Protein AF-A0A9P8AE16-F1 (afdb_monomer_lite)

Structure (mmCIF, N/CA/C/O backbone):
data_AF-A0A9P8AE16-F1
#
_entry.id   AF-A0A9P8AE16-F1
#
loop_
_atom_site.group_PDB
_atom_site.id
_atom_site.type_symbol
_atom_site.label_atom_id
_atom_site.label_alt_id
_atom_site.label_comp_id
_atom_site.label_asym_id
_atom_site.label_entity_id
_atom_site.label_seq_id
_atom_site.pdbx_PDB_ins_code
_atom_site.Cartn_x
_atom_site.Cartn_y
_atom_site.Cartn_z
_atom_site.occupancy
_atom_site.B_iso_or_equiv
_atom_site.auth_seq_id
_atom_site.auth_comp_id
_atom_site.auth_asym_id
_atom_site.auth_atom_id
_atom_site.pdbx_PDB_model_num
ATOM 1 N N . MET A 1 1 ? -38.171 25.515 45.662 1.00 42.09 1 MET A N 1
ATOM 2 C CA . MET A 1 1 ? -39.646 25.600 45.749 1.00 42.09 1 MET A CA 1
ATOM 3 C C . MET A 1 1 ? -40.195 24.418 46.548 1.00 42.09 1 MET A C 1
ATOM 5 O O . MET A 1 1 ? -40.749 23.492 45.979 1.00 42.09 1 MET A O 1
ATOM 9 N N . LYS A 1 2 ? -39.998 24.427 47.871 1.00 41.25 2 LYS A N 1
ATOM 10 C CA . LYS A 1 2 ? -40.777 23.629 48.828 1.00 41.25 2 LYS A CA 1
ATOM 11 C C . LYS A 1 2 ? -41.701 24.643 49.492 1.00 41.25 2 LYS A C 1
ATOM 13 O O . LYS A 1 2 ? -41.272 25.334 50.406 1.00 41.25 2 LYS A O 1
ATOM 18 N N . VAL A 1 3 ? -42.866 24.865 48.895 1.00 47.78 3 VAL A N 1
ATOM 19 C CA . VAL A 1 3 ? -43.839 25.861 49.353 1.00 47.78 3 VAL A CA 1
ATOM 20 C C . VAL A 1 3 ? -45.040 25.097 49.900 1.00 47.78 3 VAL A C 1
ATOM 22 O O . VAL A 1 3 ? -45.659 24.332 49.171 1.00 47.78 3 VAL A O 1
ATOM 25 N N . CYS A 1 4 ? -45.269 25.296 51.198 1.00 52.12 4 CYS A N 1
ATOM 26 C CA . CYS A 1 4 ? -46.551 25.323 51.903 1.00 52.12 4 CYS A CA 1
ATOM 27 C C . CYS A 1 4 ? -47.602 24.267 51.537 1.00 52.12 4 CYS A C 1
ATOM 29 O O . CYS A 1 4 ? -48.474 24.547 50.723 1.00 52.12 4 CYS A O 1
ATOM 31 N N . ILE A 1 5 ? -47.609 23.131 52.241 1.00 49.97 5 ILE A N 1
ATOM 32 C CA . ILE A 1 5 ? -48.848 22.410 52.580 1.00 49.97 5 ILE A CA 1
ATOM 33 C C . ILE A 1 5 ? -48.624 21.746 53.943 1.00 49.97 5 ILE A C 1
ATOM 35 O O . ILE A 1 5 ? -48.134 20.628 53.982 1.00 49.97 5 ILE A O 1
ATOM 39 N N . GLU A 1 6 ? -48.904 22.441 55.046 1.00 45.75 6 GLU A N 1
ATOM 40 C CA . GLU A 1 6 ? -49.153 21.817 56.359 1.00 45.75 6 GLU A CA 1
ATOM 41 C C . GLU A 1 6 ? -49.680 22.878 57.339 1.00 45.75 6 GLU A C 1
ATOM 43 O O . GLU A 1 6 ? -49.011 23.290 58.274 1.00 45.75 6 GLU A O 1
ATOM 48 N N . GLU A 1 7 ? -50.890 23.378 57.086 1.00 54.28 7 GLU A N 1
ATOM 49 C CA . GLU A 1 7 ? -51.663 24.107 58.096 1.00 54.28 7 GLU A CA 1
ATOM 50 C C . GLU A 1 7 ? -53.151 24.004 57.739 1.00 54.28 7 GLU A C 1
ATOM 52 O O . GLU A 1 7 ? -53.619 24.688 56.833 1.00 54.28 7 GLU A O 1
ATOM 57 N N . ALA A 1 8 ? -53.840 23.053 58.382 1.00 53.59 8 ALA A N 1
ATOM 58 C CA . ALA A 1 8 ? -55.287 22.992 58.651 1.00 53.59 8 ALA A CA 1
ATOM 59 C C . ALA A 1 8 ? -55.735 21.526 58.793 1.00 53.59 8 ALA A C 1
ATOM 61 O O . ALA A 1 8 ? -56.175 20.912 57.824 1.00 53.59 8 ALA A O 1
ATOM 62 N N . CYS A 1 9 ? -55.627 20.958 59.996 1.00 46.38 9 CYS A N 1
ATOM 63 C CA . CYS A 1 9 ? -56.422 19.798 60.424 1.00 46.38 9 CYS A CA 1
ATOM 64 C C . CYS A 1 9 ? -56.355 19.667 61.952 1.00 46.38 9 CYS A C 1
ATOM 66 O O . CYS A 1 9 ? -55.809 18.708 62.485 1.00 46.38 9 CYS A O 1
ATOM 68 N N . ASP A 1 10 ? -56.921 20.654 62.644 1.00 52.16 10 ASP A N 1
ATOM 69 C CA . ASP A 1 10 ? -57.353 20.508 64.031 1.00 52.16 10 ASP A CA 1
ATOM 70 C C . ASP A 1 10 ? -58.874 20.673 64.063 1.00 52.16 10 ASP A C 1
ATOM 72 O O . ASP A 1 10 ? -59.410 21.579 63.431 1.00 52.16 10 ASP A O 1
ATOM 76 N N . GLN A 1 11 ? -59.537 19.805 64.834 1.00 54.69 11 GLN A N 1
ATOM 77 C CA . GLN A 1 11 ? -60.983 19.745 65.112 1.00 54.69 11 GLN A CA 1
ATOM 78 C C . GLN A 1 11 ? -61.839 18.848 64.201 1.00 54.69 11 GLN A C 1
ATOM 80 O O . GLN A 1 11 ? -62.799 19.283 63.574 1.00 54.69 11 GLN A O 1
ATOM 85 N N . ALA A 1 12 ? -61.582 17.541 64.253 1.00 46.44 12 ALA A N 1
ATOM 86 C CA . ALA A 1 12 ? -62.653 16.545 64.204 1.00 46.44 12 ALA A CA 1
ATOM 87 C C . ALA A 1 12 ? -62.212 15.303 64.991 1.00 46.44 12 ALA A C 1
ATOM 89 O O . ALA A 1 12 ? -61.313 14.578 64.574 1.00 46.44 12 ALA A O 1
ATOM 90 N N . GLY A 1 13 ? -62.817 15.084 66.161 1.00 57.00 13 GLY A N 1
ATOM 91 C CA . GLY A 1 13 ? -62.635 13.876 66.964 1.00 57.00 13 GLY A CA 1
ATOM 92 C C . GLY A 1 13 ? -63.279 12.670 66.284 1.00 57.00 13 GLY A C 1
ATOM 93 O O . GLY A 1 13 ? -64.395 12.290 66.627 1.00 57.00 13 GLY A O 1
ATOM 94 N N . LEU A 1 14 ? -62.576 12.093 65.312 1.00 45.88 14 LEU A N 1
ATOM 95 C CA . LEU A 1 14 ? -62.891 10.808 64.695 1.00 45.88 14 LEU A CA 1
ATOM 96 C C . LEU A 1 14 ? -61.786 9.810 65.054 1.00 45.88 14 LEU A C 1
ATOM 98 O O . LEU A 1 14 ? -60.606 10.157 65.079 1.00 45.88 14 LEU A O 1
ATOM 102 N N . GLY A 1 15 ? -62.216 8.602 65.423 1.00 50.81 15 GLY A N 1
ATOM 103 C CA . GLY A 1 15 ? -61.422 7.574 66.090 1.00 50.81 15 GLY A CA 1
ATOM 104 C C . GLY A 1 15 ? -60.127 7.187 65.377 1.00 50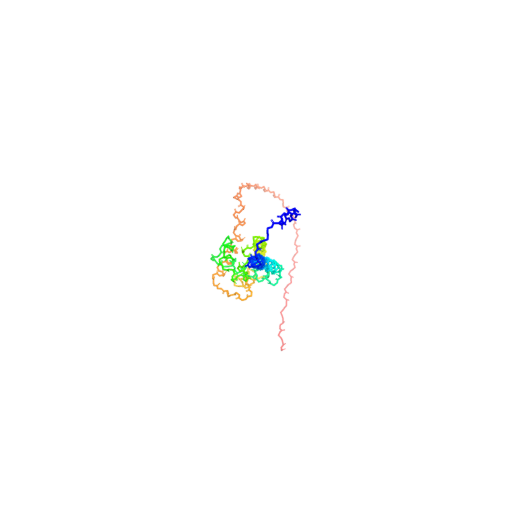.81 15 GLY A C 1
ATOM 105 O O . GLY A 1 15 ? -59.997 7.268 64.159 1.00 50.81 15 GLY A O 1
ATOM 106 N N . GLU A 1 16 ? -59.169 6.729 66.179 1.00 54.25 16 GLU A N 1
ATOM 107 C CA . GLU A 1 16 ? -57.781 6.420 65.816 1.00 54.25 16 GLU A CA 1
ATOM 108 C C . GLU A 1 16 ? -57.574 5.271 64.801 1.00 54.25 16 GLU A C 1
ATOM 110 O O . GLU A 1 16 ? -56.444 4.831 64.593 1.00 54.25 16 GLU A O 1
ATOM 115 N N . GLU A 1 17 ? -58.611 4.786 64.116 1.00 53.59 17 GLU A N 1
ATOM 116 C CA . GLU A 1 17 ? -58.529 3.568 63.295 1.00 53.59 17 GLU A CA 1
ATOM 117 C C . GLU A 1 17 ? -58.241 3.810 61.797 1.00 53.59 17 GLU A C 1
ATOM 119 O O . GLU A 1 17 ? -58.154 2.860 61.024 1.00 53.59 17 GLU A O 1
ATOM 124 N N . GLU A 1 18 ? -58.012 5.059 61.363 1.00 53.03 18 GLU A N 1
ATOM 125 C CA . GLU A 1 18 ? -57.865 5.386 59.928 1.00 53.03 18 GLU A CA 1
ATOM 126 C C . GLU A 1 18 ? -56.599 6.191 59.548 1.00 53.03 18 GLU A C 1
ATOM 128 O O . GLU A 1 18 ? -56.496 6.750 58.457 1.00 53.03 18 GLU A O 1
ATOM 133 N N . ARG A 1 19 ? -55.563 6.223 60.403 1.00 52.00 19 ARG A N 1
ATOM 134 C CA . ARG A 1 19 ? -54.283 6.935 60.131 1.00 52.00 19 ARG A CA 1
ATOM 135 C C . ARG A 1 19 ? -53.188 6.107 59.431 1.00 52.00 19 ARG A C 1
ATOM 137 O O . ARG A 1 19 ? -52.058 6.568 59.271 1.00 52.00 19 ARG A O 1
ATOM 144 N N . LEU A 1 20 ? -53.496 4.898 58.963 1.00 54.34 20 LEU A N 1
ATOM 145 C CA . LEU A 1 20 ? -52.513 3.949 58.410 1.00 54.34 20 LEU A CA 1
ATOM 146 C C . LEU A 1 20 ? -52.152 4.023 56.897 1.00 54.34 20 LEU A C 1
ATOM 148 O O . LEU A 1 20 ? -51.208 3.315 56.519 1.00 54.34 20 LEU A O 1
ATOM 152 N N . PRO A 1 21 ? -52.768 4.833 56.000 1.00 57.28 21 PRO A N 1
ATOM 153 C CA . PRO A 1 21 ? -52.377 4.815 54.582 1.00 57.28 21 PRO A CA 1
ATOM 154 C C . PRO A 1 21 ? -51.180 5.725 54.237 1.00 57.28 21 PRO A C 1
ATOM 156 O O . PRO A 1 21 ? -50.340 5.336 53.422 1.00 57.28 21 PRO A O 1
ATOM 159 N N . ALA A 1 22 ? -51.024 6.893 54.871 1.00 56.03 22 ALA A N 1
ATOM 160 C CA . ALA A 1 22 ? -50.047 7.910 54.444 1.00 56.03 22 ALA A CA 1
ATOM 161 C C . ALA A 1 22 ? -48.577 7.438 54.518 1.00 56.03 22 ALA A C 1
ATOM 163 O O . ALA A 1 22 ? -47.770 7.717 53.628 1.00 56.03 22 ALA A O 1
ATOM 164 N N . GLN A 1 23 ? -48.231 6.640 55.533 1.00 59.56 23 GLN A N 1
ATOM 165 C CA . GLN A 1 23 ? -46.871 6.116 55.708 1.00 59.56 23 GLN A CA 1
ATOM 166 C C . GLN A 1 23 ? -46.504 5.011 54.702 1.00 59.56 23 GLN A C 1
ATOM 168 O O . GLN A 1 23 ? -45.323 4.782 54.428 1.00 59.56 23 GLN A O 1
ATOM 173 N N . LYS A 1 24 ? -47.498 4.304 54.146 1.00 62.91 24 LYS A N 1
ATOM 174 C CA . LYS A 1 24 ? -47.273 3.285 53.108 1.00 62.91 24 LYS A CA 1
ATOM 175 C C . LYS A 1 24 ? -47.060 3.930 51.738 1.00 62.91 24 LYS A C 1
ATOM 177 O O . LYS A 1 24 ? -46.190 3.475 50.995 1.00 62.91 24 LYS A O 1
ATOM 182 N N . PHE A 1 25 ? -47.775 5.017 51.438 1.00 63.44 25 PHE A N 1
ATOM 183 C CA . PHE A 1 25 ? -47.604 5.762 50.186 1.00 63.44 25 PHE A CA 1
ATOM 184 C C . PHE A 1 25 ? -46.226 6.429 50.078 1.00 63.44 25 PHE A C 1
ATOM 186 O O . PHE A 1 25 ? -45.601 6.341 49.021 1.00 63.44 25 PHE A O 1
ATOM 193 N N . SER A 1 26 ? -45.691 6.998 51.166 1.00 72.12 26 SER A N 1
ATOM 194 C CA . SER A 1 26 ? -44.349 7.605 51.140 1.00 72.12 26 SER A CA 1
ATOM 195 C C . SER A 1 26 ? -43.240 6.576 50.885 1.00 72.12 26 SER A C 1
ATOM 197 O O . SER A 1 26 ? -42.341 6.818 50.080 1.00 72.12 26 SER A O 1
ATOM 199 N N . LYS A 1 27 ? -43.335 5.383 51.489 1.00 74.94 27 LYS A N 1
ATOM 200 C CA . LYS A 1 27 ? -42.375 4.285 51.276 1.00 74.94 27 LYS A CA 1
ATOM 201 C C . LYS A 1 27 ? -42.427 3.723 49.855 1.00 74.94 27 LYS A C 1
ATOM 203 O O . LYS A 1 27 ? -41.384 3.373 49.305 1.00 74.94 27 LYS A O 1
ATOM 208 N N . LEU A 1 28 ? -43.617 3.625 49.258 1.00 76.75 28 LEU A N 1
ATOM 209 C CA . LEU A 1 28 ? -43.771 3.148 47.882 1.00 76.75 28 LEU A CA 1
ATOM 210 C C . LEU A 1 28 ? -43.207 4.159 46.877 1.00 76.75 28 LEU A C 1
ATOM 212 O O . LEU A 1 28 ? -42.440 3.776 45.994 1.00 76.75 28 LEU A O 1
ATOM 216 N N . HIS A 1 29 ? -43.523 5.442 47.057 1.00 74.56 29 HIS A N 1
ATOM 217 C CA . HIS A 1 29 ? -43.008 6.517 46.213 1.00 74.56 29 HIS A CA 1
ATOM 218 C C . HIS A 1 29 ? -41.477 6.635 46.317 1.00 74.56 29 HIS A C 1
ATOM 220 O O . HIS A 1 29 ? -40.796 6.751 45.301 1.00 74.56 29 HIS A O 1
ATOM 226 N N . GLN A 1 30 ? -40.911 6.501 47.524 1.00 81.25 30 GLN A N 1
ATOM 227 C CA . GLN A 1 30 ? -39.458 6.491 47.718 1.00 81.25 30 GLN A CA 1
ATOM 228 C C . GLN A 1 30 ? -38.785 5.333 46.962 1.00 81.25 30 GLN A C 1
ATOM 230 O O . GLN A 1 30 ? -37.834 5.558 46.219 1.00 81.25 30 GLN A O 1
ATOM 235 N N . ARG A 1 31 ? -39.324 4.107 47.060 1.00 82.69 31 ARG A N 1
ATOM 236 C CA . ARG A 1 31 ? -38.793 2.940 46.327 1.00 82.69 31 ARG A CA 1
ATOM 237 C C . ARG A 1 31 ? -38.852 3.118 44.808 1.00 82.69 31 ARG A C 1
ATOM 239 O O . ARG A 1 31 ? -37.944 2.673 44.104 1.00 82.69 31 ARG A O 1
ATOM 246 N N . GLN A 1 32 ? -39.903 3.756 44.293 1.00 84.00 32 GLN A N 1
ATOM 247 C CA . GLN A 1 32 ? -40.022 4.059 42.863 1.00 84.00 32 GLN A CA 1
ATOM 248 C C . GLN A 1 32 ? -38.970 5.082 42.414 1.00 84.00 32 GLN A C 1
ATOM 250 O O . GLN A 1 32 ? -38.316 4.866 41.392 1.00 84.00 32 GLN A O 1
ATOM 255 N N . CYS A 1 33 ? -38.742 6.137 43.202 1.00 85.12 33 CYS A N 1
ATOM 256 C CA . CYS A 1 33 ? -37.677 7.109 42.947 1.00 85.12 33 CYS A CA 1
ATOM 257 C C . CYS A 1 33 ? -36.286 6.457 42.949 1.00 85.12 33 CYS A C 1
ATOM 259 O O . CYS A 1 33 ? -35.505 6.692 42.026 1.00 85.12 33 CYS A O 1
ATOM 261 N N . ASP A 1 34 ? -35.998 5.597 43.929 1.00 87.94 34 ASP A N 1
ATOM 262 C CA . ASP A 1 34 ? -34.700 4.922 44.052 1.00 87.94 34 ASP A CA 1
ATOM 263 C C . ASP A 1 34 ? -34.441 3.974 42.866 1.00 87.94 34 ASP A C 1
ATOM 265 O O . ASP A 1 34 ? -33.343 3.945 42.303 1.00 87.94 34 ASP A O 1
ATOM 269 N N . THR A 1 35 ? -35.474 3.249 42.420 1.00 90.50 35 THR A N 1
ATOM 270 C CA . THR A 1 35 ? -35.386 2.352 41.254 1.00 90.50 35 THR A CA 1
ATOM 271 C C . THR A 1 35 ? -35.118 3.136 39.968 1.00 90.50 35 THR A C 1
ATOM 273 O O . THR A 1 35 ? -34.256 2.759 39.170 1.00 90.50 35 THR A O 1
ATOM 276 N N . LEU A 1 36 ? -35.812 4.263 39.772 1.00 91.12 36 LEU A N 1
ATOM 277 C CA . LEU A 1 36 ? -35.609 5.130 38.611 1.00 91.12 36 LEU A CA 1
ATOM 278 C C . LEU A 1 36 ? -34.193 5.732 38.599 1.00 91.12 36 LEU A C 1
ATOM 280 O O . LEU A 1 36 ? -33.560 5.812 37.542 1.00 91.12 36 LEU A O 1
ATOM 284 N N . LEU A 1 37 ? -33.684 6.133 39.768 1.00 91.75 37 LEU A N 1
ATOM 285 C CA . LEU A 1 37 ? -32.329 6.660 39.918 1.00 91.75 37 LEU A CA 1
ATOM 286 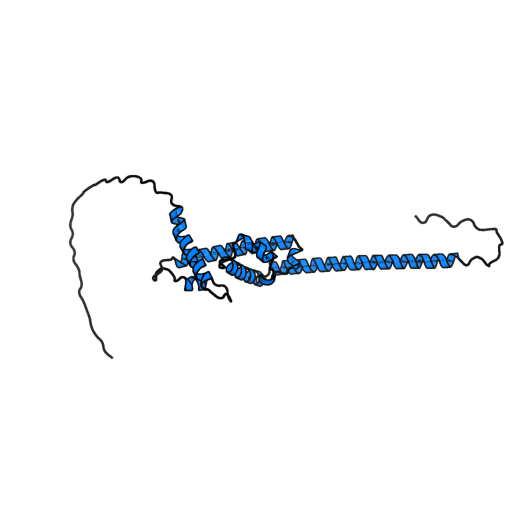C C . LEU A 1 37 ? -31.280 5.597 39.563 1.00 91.75 37 LEU A C 1
ATOM 288 O O . LEU A 1 37 ? -30.349 5.881 38.810 1.00 91.75 37 LEU A O 1
ATOM 292 N N . PHE A 1 38 ? -31.462 4.362 40.038 1.00 93.38 38 PHE A N 1
ATOM 293 C CA . PHE A 1 38 ? -30.567 3.246 39.733 1.00 93.38 38 PHE A CA 1
ATOM 294 C C . PHE A 1 38 ? -30.516 2.939 38.231 1.00 93.38 38 PHE A C 1
ATOM 296 O O . PHE A 1 38 ? -29.427 2.807 37.671 1.00 93.38 38 PHE A O 1
ATOM 303 N N . ILE A 1 39 ? -31.668 2.901 37.552 1.00 93.44 39 ILE A N 1
ATOM 304 C CA . ILE A 1 39 ? -31.730 2.685 36.096 1.00 93.44 39 ILE A CA 1
ATOM 305 C C . ILE A 1 39 ? -30.987 3.802 35.347 1.00 93.44 39 ILE A C 1
ATOM 307 O O . ILE A 1 39 ? -30.189 3.518 34.449 1.00 93.44 39 ILE A O 1
ATOM 311 N N . LYS A 1 40 ? -31.189 5.069 35.734 1.00 93.12 40 LYS A N 1
ATOM 312 C CA . LYS A 1 40 ? -30.473 6.204 35.126 1.00 93.12 40 LYS A CA 1
ATOM 313 C C . LYS A 1 40 ? -28.963 6.118 35.348 1.00 93.12 40 LYS A C 1
ATOM 315 O O . LYS A 1 40 ? -28.207 6.322 34.401 1.00 93.12 40 LYS A O 1
ATOM 320 N N . LEU A 1 41 ? -28.520 5.767 36.555 1.00 93.56 41 LEU A N 1
ATOM 321 C CA . LEU A 1 41 ? -27.097 5.602 36.866 1.00 93.56 41 LEU A CA 1
ATOM 322 C C . LEU A 1 41 ? -26.458 4.462 36.062 1.00 93.56 41 LEU A C 1
ATOM 324 O O . LEU A 1 41 ? -25.358 4.633 35.540 1.00 93.56 41 LEU A O 1
ATOM 328 N N . GLN A 1 42 ? -27.153 3.333 35.894 1.00 93.06 42 GLN A N 1
ATOM 329 C CA . GLN A 1 42 ? -26.683 2.235 35.038 1.00 93.06 42 GLN A CA 1
ATOM 330 C C . GLN A 1 42 ? -26.578 2.661 33.568 1.00 93.06 42 GLN A C 1
ATOM 332 O O . GLN A 1 42 ? -25.594 2.339 32.902 1.00 93.06 42 GLN A O 1
ATOM 337 N N . SER A 1 43 ? -27.547 3.436 33.069 1.00 90.81 43 SER A N 1
ATOM 338 C CA . SER A 1 43 ? -27.501 3.983 31.708 1.00 90.81 43 SER A CA 1
ATOM 339 C C . SER A 1 43 ? -26.308 4.921 31.507 1.00 90.81 43 SER A C 1
ATOM 341 O O . SER A 1 43 ? -25.592 4.788 30.516 1.00 90.81 43 SER A O 1
ATOM 343 N N . ILE A 1 44 ? -26.059 5.836 32.449 1.00 92.06 44 ILE A N 1
ATOM 344 C CA . ILE A 1 44 ? -24.922 6.770 32.394 1.00 92.06 44 ILE A CA 1
ATOM 345 C C . ILE A 1 44 ? -23.596 6.005 32.451 1.00 92.06 44 ILE A C 1
ATOM 347 O O . ILE A 1 44 ? -22.695 6.275 31.661 1.00 92.06 44 ILE A O 1
ATOM 351 N N . LYS A 1 45 ? -23.485 5.004 33.334 1.00 90.12 45 LYS A N 1
ATOM 352 C CA . LYS A 1 45 ? -22.290 4.156 33.429 1.00 90.12 45 LYS A CA 1
ATOM 353 C C . LYS A 1 45 ? -21.998 3.446 32.107 1.00 90.12 45 LYS A C 1
ATOM 355 O O . LYS A 1 45 ? -20.854 3.450 31.663 1.00 90.12 45 LYS A O 1
ATOM 360 N N . LYS A 1 46 ? -23.022 2.877 31.465 1.00 86.00 46 LYS A N 1
ATOM 361 C CA . LYS A 1 46 ? -22.877 2.207 30.166 1.00 86.00 46 LYS A CA 1
ATOM 362 C C . LYS A 1 46 ? -22.430 3.180 29.070 1.00 86.00 46 LYS A C 1
ATOM 364 O O . LYS A 1 46 ? -21.556 2.842 28.284 1.00 86.00 46 LYS A O 1
ATOM 369 N N . GLN A 1 47 ? -22.987 4.392 29.040 1.00 81.94 47 GLN A N 1
ATOM 370 C CA . GLN A 1 47 ? -22.584 5.425 28.078 1.00 81.94 47 GLN A CA 1
ATOM 371 C C . GLN A 1 47 ? -21.125 5.862 28.273 1.00 81.94 47 GLN A C 1
ATOM 373 O O . GLN A 1 47 ? -20.390 5.966 27.296 1.00 81.94 47 GLN A O 1
ATOM 378 N N . LEU A 1 48 ? -20.685 6.051 29.522 1.00 82.06 48 LEU A N 1
ATOM 379 C CA . LEU A 1 48 ? -19.295 6.402 29.832 1.00 82.06 48 LEU A CA 1
ATOM 380 C C . LEU A 1 48 ? -18.314 5.288 29.451 1.00 82.06 48 LEU A C 1
ATOM 382 O O . LEU A 1 48 ? -17.268 5.574 28.878 1.00 82.06 48 LEU A O 1
ATOM 386 N N . GLN A 1 49 ? -18.657 4.028 29.731 1.00 79.12 49 GLN A N 1
ATOM 387 C CA . GLN A 1 49 ? -17.818 2.885 29.358 1.00 79.12 49 GLN A CA 1
ATOM 388 C C . GLN A 1 49 ? -17.688 2.737 27.840 1.00 79.12 49 GLN A C 1
ATOM 390 O O . GLN A 1 49 ? -16.585 2.517 27.349 1.00 79.12 49 GLN A O 1
ATOM 395 N N . ASN A 1 50 ? -18.787 2.909 27.102 1.00 75.25 50 ASN A N 1
ATOM 396 C CA . ASN A 1 50 ? -18.757 2.866 25.642 1.00 75.25 50 ASN A CA 1
ATOM 397 C C . ASN A 1 50 ? -17.890 3.994 25.063 1.00 75.25 50 ASN A C 1
ATOM 399 O O . ASN A 1 50 ? -17.062 3.731 24.197 1.00 75.25 50 ASN A O 1
ATOM 403 N N . GLY A 1 51 ? -18.022 5.220 25.583 1.00 71.62 51 GLY A N 1
ATOM 404 C CA . GLY A 1 51 ? -17.208 6.353 25.133 1.00 71.62 51 GLY A CA 1
ATOM 405 C C . GLY A 1 51 ? -15.712 6.161 25.400 1.00 71.62 51 GLY A C 1
ATOM 406 O O . GLY A 1 51 ? -14.892 6.458 24.537 1.00 71.62 51 GLY A O 1
ATOM 407 N N . GLN A 1 52 ? -15.345 5.604 26.561 1.00 74.69 52 GLN A N 1
ATOM 408 C CA . GLN A 1 52 ? -13.946 5.271 26.865 1.00 74.69 52 GLN A CA 1
ATOM 409 C C . GLN A 1 52 ? -13.401 4.188 25.927 1.00 74.69 52 GLN A C 1
ATOM 411 O O . GLN A 1 52 ? -12.287 4.308 25.429 1.00 74.69 52 GLN A O 1
ATOM 416 N N . GLN A 1 53 ? -14.196 3.156 25.641 1.00 73.69 53 GLN A N 1
ATOM 417 C CA . GLN A 1 53 ? -13.780 2.061 24.769 1.00 73.69 53 GLN A CA 1
ATOM 418 C C . GLN A 1 53 ? -13.590 2.506 23.309 1.00 73.69 53 GLN A C 1
ATOM 420 O O . GLN A 1 53 ? -12.628 2.081 22.667 1.00 73.69 53 GLN A O 1
ATOM 425 N N . GLU A 1 54 ? -14.472 3.365 22.790 1.00 75.75 54 GLU A N 1
ATOM 426 C CA . GLU A 1 54 ? -14.334 3.945 21.447 1.00 75.75 54 GLU A CA 1
ATOM 427 C C . GLU A 1 54 ? -13.068 4.806 21.352 1.00 75.75 54 GLU A C 1
ATOM 429 O O . GLU A 1 54 ? -12.258 4.605 20.444 1.00 75.75 54 GLU A O 1
ATOM 434 N N . GLN A 1 55 ? -12.832 5.674 22.339 1.00 76.75 55 GLN A N 1
ATOM 435 C CA . GLN A 1 55 ? -11.659 6.548 22.373 1.00 76.75 55 GLN A CA 1
ATOM 436 C C . GLN A 1 55 ? -10.337 5.766 22.495 1.00 76.75 55 GLN A C 1
ATOM 438 O O . GLN A 1 55 ? -9.356 6.078 21.811 1.00 76.75 55 GLN A O 1
ATOM 443 N N . ASP A 1 56 ? -10.311 4.708 23.310 1.00 82.19 56 ASP A N 1
ATOM 444 C CA . ASP A 1 56 ? -9.148 3.823 23.440 1.00 82.19 56 ASP A CA 1
ATOM 445 C C . ASP A 1 56 ? -8.871 3.055 22.137 1.00 82.19 56 ASP A C 1
ATOM 447 O O . ASP A 1 56 ? -7.712 2.864 21.747 1.00 82.19 56 ASP A O 1
ATOM 451 N N . SER A 1 57 ? -9.926 2.630 21.433 1.00 82.00 57 SER A N 1
ATOM 452 C CA . SER A 1 57 ? -9.793 1.926 20.156 1.00 82.00 57 SER A CA 1
ATOM 453 C C . SER A 1 57 ? -9.254 2.834 19.047 1.00 82.00 57 SER A C 1
ATOM 455 O O . SER A 1 57 ? -8.312 2.451 18.349 1.00 82.00 57 SER A O 1
ATOM 457 N N . GLU A 1 58 ? -9.755 4.065 18.950 1.00 87.25 58 GLU A N 1
ATOM 458 C CA . GLU A 1 58 ? -9.294 5.058 17.983 1.00 87.25 58 GLU A CA 1
ATOM 459 C C . GLU A 1 58 ? -7.813 5.407 18.201 1.00 87.25 58 GLU A C 1
ATOM 461 O O . GLU A 1 58 ? -7.015 5.365 17.260 1.00 87.25 58 GLU A O 1
ATOM 466 N N . SER A 1 59 ? -7.413 5.642 19.456 1.00 89.25 59 SER A N 1
ATOM 467 C CA . SER A 1 59 ? -6.016 5.902 19.837 1.00 89.25 59 SER A CA 1
ATOM 468 C C . SER A 1 59 ? -5.079 4.745 19.465 1.00 89.25 59 SER A C 1
ATOM 470 O O . SER A 1 59 ? -3.978 4.943 18.927 1.00 89.25 59 SER A O 1
ATOM 472 N N . ARG A 1 60 ? -5.530 3.502 19.676 1.00 92.12 60 ARG A N 1
ATOM 473 C CA . ARG A 1 60 ? -4.774 2.304 19.296 1.00 92.12 60 ARG A CA 1
ATOM 474 C C . ARG A 1 60 ? -4.558 2.222 17.783 1.00 92.12 60 ARG A C 1
ATOM 476 O O . ARG A 1 60 ? -3.445 1.917 17.348 1.00 92.12 60 ARG A O 1
ATOM 483 N N . TYR A 1 61 ? -5.583 2.496 16.979 1.00 93.50 61 TYR A N 1
ATOM 484 C CA . TYR A 1 61 ? -5.463 2.464 15.518 1.00 93.50 61 TYR A CA 1
ATOM 485 C C . TYR A 1 61 ? -4.646 3.637 14.969 1.00 93.50 61 TYR A C 1
ATOM 487 O O . TYR A 1 61 ? -3.853 3.441 14.047 1.00 93.50 61 TYR A O 1
ATOM 495 N N . ALA A 1 62 ? -4.753 4.824 15.565 1.00 92.81 62 ALA A N 1
ATOM 496 C CA . ALA A 1 62 ? -3.881 5.949 15.236 1.00 92.81 62 ALA A CA 1
ATOM 497 C C . ALA A 1 62 ? -2.403 5.595 15.480 1.00 92.81 62 ALA A C 1
ATOM 499 O O . ALA A 1 62 ? -1.545 5.845 14.632 1.00 92.81 62 ALA A O 1
ATOM 500 N N . THR A 1 63 ? -2.110 4.921 16.596 1.00 94.00 63 THR A N 1
ATOM 501 C CA . THR A 1 63 ? -0.753 4.455 16.919 1.00 94.00 63 THR A CA 1
ATOM 502 C C . THR A 1 63 ? -0.257 3.416 15.906 1.00 94.00 63 THR A C 1
ATOM 504 O O . THR A 1 63 ? 0.884 3.500 15.451 1.00 94.00 63 THR A O 1
ATOM 507 N N . LEU A 1 64 ? -1.118 2.485 15.477 1.00 94.69 64 LEU A N 1
ATOM 508 C CA . LEU A 1 64 ? -0.801 1.512 14.424 1.00 94.69 64 LEU A CA 1
ATOM 509 C C . LEU A 1 64 ? -0.429 2.192 13.097 1.00 94.69 64 LEU A C 1
ATOM 511 O O . LEU A 1 64 ? 0.550 1.808 12.463 1.00 94.69 64 LEU A O 1
ATOM 515 N N . LEU A 1 65 ? -1.179 3.215 12.677 1.00 94.56 65 LEU A N 1
ATOM 516 C CA . LEU A 1 65 ? -0.891 3.943 11.436 1.00 94.56 65 LEU A CA 1
ATOM 517 C C . LEU A 1 65 ? 0.435 4.712 11.489 1.00 94.56 65 LEU A C 1
ATOM 519 O O . LEU A 1 65 ? 1.006 5.025 10.440 1.00 94.56 65 LEU A O 1
ATOM 523 N N . LEU A 1 66 ? 0.941 5.014 12.687 1.00 94.12 66 LEU A N 1
ATOM 524 C CA . LEU A 1 66 ? 2.237 5.654 12.888 1.00 94.12 66 LEU A CA 1
ATOM 525 C C . LEU A 1 66 ? 3.399 4.656 12.944 1.00 94.12 66 LEU A C 1
ATOM 527 O O . LEU A 1 66 ? 4.519 5.049 12.595 1.00 94.12 66 LEU A O 1
ATOM 531 N N . ASP A 1 67 ? 3.127 3.399 13.297 1.00 96.44 67 ASP A N 1
ATOM 532 C CA . ASP A 1 67 ? 4.121 2.340 13.453 1.00 96.44 67 ASP A CA 1
ATOM 533 C C . ASP A 1 67 ? 4.935 2.098 12.171 1.00 96.44 67 ASP A C 1
ATOM 535 O O . ASP A 1 67 ? 4.409 1.939 11.066 1.00 96.44 67 ASP A O 1
ATOM 539 N N . SER A 1 68 ? 6.259 2.066 12.312 1.00 94.94 68 SER A N 1
ATOM 540 C CA . SER A 1 68 ? 7.173 1.901 11.178 1.00 94.94 68 SER A CA 1
ATOM 541 C C . SER A 1 68 ? 7.139 0.481 10.611 1.00 94.94 68 SER A C 1
ATOM 543 O O . SER A 1 68 ? 7.282 0.306 9.395 1.00 94.94 68 SER A O 1
ATOM 545 N N . GLY A 1 69 ? 6.896 -0.521 11.460 1.00 95.19 69 GLY A N 1
ATOM 546 C CA . GLY A 1 69 ? 6.743 -1.915 11.056 1.00 95.19 69 GLY A CA 1
ATOM 547 C C . GLY A 1 69 ? 5.528 -2.098 10.154 1.00 95.19 69 GLY A C 1
ATOM 548 O O . GLY A 1 69 ? 5.652 -2.634 9.049 1.00 95.19 69 GLY A O 1
ATOM 549 N N . PHE A 1 70 ? 4.381 -1.570 10.578 1.00 95.44 70 PHE A N 1
ATOM 550 C CA . PHE A 1 70 ? 3.149 -1.547 9.799 1.00 95.44 70 PHE A CA 1
ATOM 551 C C . PHE A 1 70 ? 3.346 -0.845 8.451 1.00 95.44 70 PHE A C 1
ATOM 553 O O . PHE A 1 70 ? 3.035 -1.422 7.407 1.00 95.44 70 PHE A O 1
ATOM 560 N N . LYS A 1 71 ? 3.936 0.358 8.440 1.00 95.06 71 LYS A N 1
ATOM 561 C CA . LYS A 1 71 ? 4.204 1.107 7.198 1.00 95.06 71 LYS A CA 1
ATOM 562 C C . LYS A 1 71 ? 5.071 0.322 6.216 1.00 95.06 71 LYS A C 1
ATOM 564 O O . LYS A 1 71 ? 4.764 0.290 5.025 1.00 95.06 71 LYS A O 1
ATOM 569 N N . SER A 1 72 ? 6.125 -0.326 6.710 1.00 92.69 72 SER A N 1
ATOM 570 C CA . SER A 1 72 ? 7.029 -1.146 5.896 1.00 92.69 72 SER A CA 1
ATOM 571 C C . SER A 1 72 ? 6.313 -2.363 5.300 1.00 92.69 72 SER A C 1
ATOM 573 O O . SER A 1 72 ? 6.405 -2.620 4.096 1.00 92.69 72 SER A O 1
ATOM 575 N N . GLN A 1 73 ? 5.520 -3.073 6.109 1.00 93.69 73 GLN A N 1
ATOM 576 C CA . GLN A 1 73 ? 4.721 -4.210 5.640 1.00 93.69 73 GLN A CA 1
ATOM 577 C C . GLN A 1 73 ? 3.675 -3.785 4.608 1.00 93.69 73 GLN A C 1
ATOM 579 O O . GLN A 1 73 ? 3.528 -4.433 3.569 1.00 93.69 73 GLN A O 1
ATOM 584 N N . LEU A 1 74 ? 2.973 -2.677 4.861 1.00 94.88 74 LEU A N 1
ATOM 585 C CA . LEU A 1 74 ? 2.013 -2.121 3.916 1.00 94.88 74 LEU A CA 1
ATOM 586 C C . LEU A 1 74 ? 2.708 -1.761 2.600 1.00 94.88 74 LEU A C 1
ATOM 588 O O . LEU A 1 74 ? 2.233 -2.140 1.533 1.00 94.88 74 LEU A O 1
ATOM 592 N N . GLN A 1 75 ? 3.864 -1.098 2.659 1.00 93.44 75 GLN A N 1
ATOM 593 C CA . GLN A 1 75 ? 4.640 -0.749 1.473 1.00 93.44 75 GLN A CA 1
ATOM 594 C C . GLN A 1 75 ? 5.046 -1.985 0.663 1.00 93.44 75 GLN A C 1
ATOM 596 O O . GLN A 1 75 ? 4.921 -1.968 -0.563 1.00 93.44 75 GLN A O 1
ATOM 601 N N . ALA A 1 76 ? 5.480 -3.065 1.318 1.00 92.19 76 ALA A N 1
ATOM 602 C CA . ALA A 1 76 ? 5.820 -4.309 0.634 1.00 92.19 76 ALA A CA 1
ATOM 603 C C . ALA A 1 76 ? 4.614 -4.885 -0.132 1.00 92.19 76 ALA A C 1
ATOM 605 O O . ALA A 1 76 ? 4.719 -5.239 -1.309 1.00 92.19 76 ALA A O 1
ATOM 606 N N . LYS A 1 77 ? 3.436 -4.893 0.496 1.00 92.81 77 LYS A N 1
ATOM 607 C CA . LYS A 1 77 ? 2.191 -5.353 -0.135 1.00 92.81 77 LYS A CA 1
ATOM 608 C C . LYS A 1 77 ? 1.781 -4.462 -1.310 1.00 92.81 77 LYS A C 1
ATOM 610 O O . LYS A 1 77 ? 1.418 -4.971 -2.366 1.00 92.81 77 LYS A O 1
ATOM 615 N N . LEU A 1 78 ? 1.930 -3.141 -1.178 1.00 93.62 78 LEU A N 1
ATOM 616 C CA . LEU A 1 78 ? 1.666 -2.186 -2.261 1.00 93.62 78 LEU A CA 1
ATOM 617 C C . LEU A 1 78 ? 2.600 -2.391 -3.466 1.00 93.62 78 LEU A C 1
ATOM 619 O O . LEU A 1 78 ? 2.149 -2.279 -4.607 1.00 93.62 78 LEU A O 1
ATOM 623 N N . VAL A 1 79 ? 3.878 -2.719 -3.241 1.00 91.38 79 VAL A N 1
ATOM 624 C CA . VAL A 1 79 ? 4.807 -3.098 -4.323 1.00 91.38 79 VAL A CA 1
ATOM 625 C C . VAL A 1 79 ? 4.325 -4.372 -5.015 1.00 91.38 79 VAL A C 1
ATOM 627 O O . VAL A 1 79 ? 4.248 -4.391 -6.244 1.00 91.38 79 VAL A O 1
ATOM 630 N N . GLY A 1 80 ? 3.926 -5.392 -4.249 1.00 89.69 80 GLY A N 1
ATOM 631 C CA . GLY A 1 80 ? 3.330 -6.616 -4.794 1.00 89.69 80 GLY A CA 1
ATOM 632 C C . GLY A 1 80 ? 2.113 -6.327 -5.679 1.00 89.69 80 GLY A C 1
ATOM 633 O O . GLY A 1 80 ? 2.042 -6.809 -6.808 1.00 89.69 80 GLY A O 1
ATOM 634 N N . CYS A 1 81 ? 1.206 -5.451 -5.233 1.00 90.94 81 CYS A N 1
ATOM 635 C CA . CYS A 1 81 ? 0.057 -5.024 -6.036 1.00 90.94 81 CYS A CA 1
ATOM 636 C C . CYS A 1 81 ? 0.466 -4.327 -7.344 1.00 90.94 81 CYS A C 1
ATOM 638 O O . CYS A 1 81 ? -0.162 -4.559 -8.369 1.00 90.94 81 CYS A O 1
ATOM 640 N N . LEU A 1 82 ? 1.506 -3.485 -7.336 1.00 89.94 82 LEU A N 1
ATOM 641 C CA . LEU A 1 82 ? 1.970 -2.781 -8.543 1.00 89.94 82 LEU A CA 1
ATOM 642 C C . LEU A 1 82 ? 2.653 -3.705 -9.562 1.00 89.94 82 LEU A C 1
ATOM 644 O O . LEU A 1 82 ? 2.637 -3.413 -10.763 1.00 89.94 82 LEU A O 1
ATOM 648 N N . LEU A 1 83 ? 3.273 -4.786 -9.086 1.00 87.94 83 LEU A N 1
ATOM 649 C CA . LEU A 1 83 ? 3.909 -5.801 -9.927 1.00 87.94 83 LEU A CA 1
ATOM 650 C C . LEU A 1 83 ? 2.927 -6.883 -10.391 1.00 87.94 83 LEU A C 1
ATOM 652 O O . LEU A 1 83 ? 3.210 -7.566 -11.377 1.00 87.94 83 LEU A O 1
ATOM 656 N N . SER A 1 84 ? 1.776 -7.010 -9.728 1.00 85.31 84 SER A N 1
ATOM 657 C CA . SER A 1 84 ? 0.696 -7.888 -10.164 1.00 85.31 84 SER A CA 1
ATOM 658 C C . SER A 1 84 ? 0.109 -7.406 -11.501 1.00 85.31 84 SER A C 1
ATOM 660 O O . SER A 1 84 ? -0.140 -6.208 -11.674 1.00 85.31 84 SER A O 1
ATOM 662 N N . PRO A 1 85 ? -0.117 -8.307 -12.474 1.00 73.50 85 PRO A N 1
ATOM 663 C CA . PRO A 1 85 ? -0.734 -7.949 -13.750 1.00 73.50 85 PRO A CA 1
ATOM 664 C C . PRO A 1 85 ? -2.205 -7.525 -13.604 1.00 73.50 85 PRO A C 1
ATOM 666 O O . PRO A 1 85 ? -2.676 -6.713 -14.400 1.00 73.50 85 PRO A O 1
ATOM 669 N N . ASP A 1 86 ? -2.901 -8.024 -12.579 1.00 76.75 86 ASP A N 1
ATOM 670 C CA . ASP A 1 86 ? -4.367 -7.947 -12.474 1.00 76.75 86 ASP A CA 1
ATOM 671 C C . ASP A 1 86 ? -4.861 -6.743 -11.661 1.00 76.75 86 ASP A C 1
ATOM 673 O O . ASP A 1 86 ? -6.037 -6.362 -11.719 1.00 76.75 86 ASP A O 1
ATOM 677 N N . ILE A 1 87 ? -3.963 -6.114 -10.899 1.00 73.75 87 ILE A N 1
ATOM 678 C CA . ILE A 1 87 ? -4.305 -5.011 -10.004 1.00 73.75 87 ILE A CA 1
ATOM 679 C C . ILE A 1 87 ? -3.835 -3.700 -10.626 1.00 73.75 87 ILE A C 1
ATOM 681 O O . ILE A 1 87 ? -2.668 -3.311 -10.588 1.00 73.75 87 ILE A O 1
ATOM 685 N N . THR A 1 88 ? -4.785 -2.966 -11.192 1.00 73.62 88 THR A N 1
ATOM 686 C CA . THR A 1 88 ? -4.557 -1.584 -11.599 1.00 73.62 88 THR A CA 1
ATOM 687 C C . THR A 1 88 ? -4.467 -0.679 -10.373 1.00 73.62 88 THR A C 1
ATOM 689 O O . THR A 1 88 ? -5.188 -0.848 -9.392 1.00 73.62 88 THR A O 1
ATOM 692 N N . HIS A 1 89 ? -3.595 0.333 -10.442 1.00 69.12 89 HIS A N 1
ATOM 693 C CA . HIS A 1 89 ? -3.386 1.338 -9.391 1.00 69.12 89 HIS A CA 1
ATOM 694 C C . HIS A 1 89 ? -4.692 1.806 -8.737 1.00 69.12 89 HIS A C 1
ATOM 696 O O . HIS A 1 89 ? -4.752 1.932 -7.513 1.00 69.12 89 HIS A O 1
ATOM 702 N N . TYR A 1 90 ? -5.701 2.153 -9.537 1.00 71.00 90 TYR A N 1
ATOM 703 C CA . TYR A 1 90 ? -6.930 2.776 -9.042 1.00 71.00 90 TYR A CA 1
ATOM 704 C C . TYR A 1 90 ? -7.803 1.803 -8.239 1.00 71.00 90 TYR A C 1
ATOM 706 O O . TYR A 1 90 ? -8.657 2.241 -7.479 1.00 71.00 90 TYR A O 1
ATOM 714 N N . ARG A 1 91 ? -7.552 0.492 -8.342 1.00 86.19 91 ARG A N 1
ATOM 715 C CA . ARG A 1 91 ? -8.271 -0.539 -7.587 1.00 86.19 91 ARG A CA 1
ATOM 716 C C . ARG A 1 91 ? -7.660 -0.827 -6.222 1.00 86.19 91 ARG A C 1
ATOM 718 O O . ARG A 1 91 ? -8.318 -1.467 -5.417 1.00 86.19 91 ARG A O 1
ATOM 725 N N . ILE A 1 92 ? -6.445 -0.354 -5.932 1.00 90.62 92 ILE A N 1
ATOM 726 C CA . ILE A 1 92 ? -5.735 -0.708 -4.692 1.00 90.62 92 ILE A CA 1
ATOM 727 C C . ILE A 1 92 ? -6.473 -0.190 -3.452 1.00 90.62 92 ILE A C 1
ATOM 729 O O . ILE A 1 92 ? -6.615 -0.924 -2.483 1.00 90.62 92 ILE A O 1
ATOM 733 N N . GLN A 1 93 ? -7.005 1.036 -3.482 1.00 89.62 93 GLN A N 1
ATOM 734 C CA . GLN A 1 93 ? -7.787 1.558 -2.352 1.00 89.62 93 GLN A CA 1
ATOM 735 C C . GLN A 1 93 ? -9.076 0.755 -2.125 1.00 89.62 93 GLN A C 1
ATOM 737 O O . GLN A 1 93 ? -9.422 0.452 -0.985 1.00 89.62 93 GLN A O 1
ATOM 742 N N . SER A 1 94 ? -9.768 0.374 -3.204 1.00 91.38 94 SER A N 1
ATOM 743 C CA . SER A 1 94 ? -10.949 -0.491 -3.125 1.00 91.38 94 SER A CA 1
ATOM 744 C C . SER A 1 94 ? -10.594 -1.880 -2.604 1.00 91.38 94 SER A C 1
ATOM 746 O O . SER A 1 94 ? -11.310 -2.405 -1.761 1.00 91.38 94 SER A O 1
ATOM 748 N N . LEU A 1 95 ? -9.469 -2.439 -3.052 1.00 92.62 95 LEU A N 1
ATOM 749 C CA . LEU A 1 95 ? -8.976 -3.745 -2.626 1.00 92.62 95 LEU A CA 1
ATOM 750 C C . LEU A 1 95 ? -8.644 -3.757 -1.132 1.00 92.62 95 LEU A C 1
ATOM 752 O O . LEU A 1 95 ? -9.044 -4.677 -0.438 1.00 92.62 95 LEU A O 1
ATOM 756 N N . ILE A 1 96 ? -8.002 -2.706 -0.612 1.00 94.69 96 ILE A N 1
ATOM 757 C CA . ILE A 1 96 ? -7.723 -2.573 0.827 1.00 94.69 96 ILE A CA 1
ATOM 758 C C . ILE A 1 96 ? -9.017 -2.569 1.646 1.00 94.69 96 ILE A C 1
ATOM 760 O O . ILE A 1 96 ? -9.057 -3.141 2.726 1.00 94.69 96 ILE A O 1
ATOM 764 N N . ARG A 1 97 ? -10.083 -1.936 1.144 1.00 93.25 97 ARG A N 1
ATOM 765 C CA . ARG A 1 97 ? -11.382 -1.924 1.829 1.00 93.25 97 ARG A CA 1
ATOM 766 C C . ARG A 1 97 ? -12.114 -3.268 1.725 1.00 93.25 97 ARG A C 1
ATOM 768 O O . ARG A 1 97 ? -12.835 -3.623 2.648 1.00 93.25 97 ARG A O 1
ATOM 775 N N . GLN A 1 98 ? -11.965 -3.981 0.610 1.00 94.00 98 GLN A N 1
ATOM 776 C CA . GLN A 1 98 ? -12.612 -5.278 0.371 1.00 94.00 98 GLN A CA 1
ATOM 777 C C . GLN A 1 98 ? -11.917 -6.419 1.119 1.00 94.00 98 GLN A C 1
ATOM 779 O O . GLN A 1 98 ? -12.586 -7.297 1.653 1.00 94.00 98 GLN A O 1
ATOM 784 N N . GLU A 1 99 ? -10.587 -6.388 1.176 1.00 94.19 99 GLU A N 1
ATOM 785 C CA . GLU A 1 99 ? -9.749 -7.451 1.733 1.00 94.19 99 GLU A CA 1
ATOM 786 C C .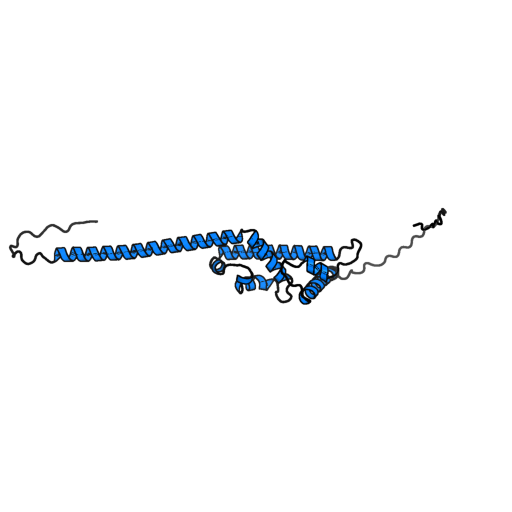 GLU A 1 99 ? -8.704 -6.870 2.711 1.00 94.19 99 GLU A C 1
ATOM 788 O O . GLU A 1 99 ? -7.495 -6.984 2.490 1.00 94.19 99 GLU A O 1
ATOM 793 N N . PRO A 1 100 ? -9.134 -6.217 3.807 1.00 94.88 100 PRO A N 1
ATOM 794 C CA . PRO A 1 100 ? -8.237 -5.478 4.700 1.00 94.88 100 PRO A CA 1
ATOM 795 C C . PRO A 1 100 ? -7.234 -6.369 5.446 1.00 94.88 100 PRO A C 1
ATOM 797 O O . PRO A 1 100 ? -6.101 -5.950 5.697 1.00 94.88 100 PRO A O 1
ATOM 800 N N . GLU A 1 101 ? -7.602 -7.627 5.695 1.00 94.50 101 GLU A N 1
ATOM 801 C CA . GLU A 1 101 ? -6.744 -8.678 6.258 1.00 94.50 101 GLU A CA 1
ATOM 802 C C . GLU A 1 101 ? -5.466 -8.873 5.431 1.00 94.50 101 GLU A C 1
ATOM 804 O O . GLU A 1 101 ? -4.363 -8.948 5.976 1.00 94.50 101 GLU A O 1
ATOM 809 N N . ILE A 1 102 ? -5.577 -8.839 4.095 1.00 92.56 102 ILE A N 1
ATOM 810 C CA . ILE A 1 102 ? -4.417 -8.967 3.200 1.00 92.56 102 ILE A CA 1
ATOM 811 C C . ILE A 1 102 ? -3.423 -7.849 3.463 1.00 92.56 102 ILE A C 1
ATOM 813 O O . ILE A 1 102 ? -2.226 -8.073 3.318 1.00 92.56 102 ILE A O 1
ATOM 817 N N . PHE A 1 103 ? -3.876 -6.678 3.911 1.00 94.50 103 PHE A N 1
ATOM 818 C CA . PHE A 1 103 ? -3.052 -5.508 4.209 1.00 94.50 103 PHE A CA 1
ATOM 819 C C . PHE A 1 103 ? -2.706 -5.352 5.693 1.00 94.50 103 PHE A C 1
ATOM 821 O O . PHE A 1 103 ? -1.967 -4.430 6.029 1.00 94.50 103 PHE A O 1
ATOM 828 N N . ASN A 1 104 ? -3.111 -6.293 6.554 1.00 95.12 104 ASN A N 1
ATOM 829 C CA . ASN A 1 104 ? -3.019 -6.186 8.018 1.00 95.12 104 ASN A CA 1
ATOM 830 C C . ASN A 1 104 ? -3.711 -4.916 8.552 1.00 95.12 104 ASN A C 1
ATOM 832 O O . ASN A 1 104 ? -3.251 -4.315 9.522 1.00 95.12 104 ASN A O 1
ATOM 836 N N . VAL A 1 105 ? -4.784 -4.474 7.890 1.00 95.94 105 VAL A N 1
ATOM 837 C CA . VAL A 1 105 ? -5.575 -3.311 8.305 1.00 95.94 105 VAL A CA 1
ATOM 838 C C . VAL A 1 105 ? -6.757 -3.811 9.139 1.00 95.94 105 VAL A C 1
ATOM 840 O O . VAL A 1 105 ? -7.532 -4.623 8.639 1.00 95.94 105 VAL A O 1
ATOM 843 N N . PRO A 1 106 ? -6.940 -3.350 10.387 1.00 95.12 106 PRO A N 1
ATOM 844 C CA . PRO A 1 106 ? -8.118 -3.703 11.175 1.00 95.12 106 PRO A CA 1
ATOM 845 C C . PRO A 1 106 ? -9.403 -3.191 10.517 1.00 95.12 106 PRO A C 1
ATOM 847 O O . PRO A 1 106 ? -9.468 -2.035 10.105 1.00 95.12 106 PRO A O 1
ATOM 850 N N . VAL A 1 107 ? -10.446 -4.022 10.457 1.00 94.06 107 VAL A N 1
ATOM 851 C CA . VAL A 1 107 ? -11.735 -3.648 9.842 1.00 94.06 107 VAL A CA 1
ATOM 852 C C . VAL A 1 107 ? -12.379 -2.459 10.565 1.00 94.06 107 VAL A C 1
ATOM 854 O O . VAL A 1 107 ? -12.938 -1.567 9.933 1.00 94.06 107 VAL A O 1
ATOM 857 N N . GLN A 1 108 ? -12.229 -2.401 11.886 1.00 92.62 108 GLN A N 1
ATOM 858 C CA . GLN A 1 108 ? -12.777 -1.342 12.736 1.00 92.62 108 GLN A CA 1
ATOM 859 C C . GLN A 1 108 ? -12.172 0.031 12.413 1.00 92.62 108 GLN A C 1
ATOM 861 O O . GLN A 1 108 ? -12.811 1.054 12.623 1.00 92.62 108 GLN A O 1
ATOM 866 N N . LEU A 1 109 ? -10.972 0.081 11.821 1.00 93.94 109 LEU A N 1
ATOM 867 C CA . LEU A 1 109 ? -10.365 1.338 11.376 1.00 93.94 109 LEU A CA 1
ATOM 868 C C . LEU A 1 109 ? -11.267 2.074 10.372 1.00 93.94 109 LEU A C 1
ATOM 870 O O . LEU A 1 109 ? -11.289 3.302 10.357 1.00 93.94 109 LEU A O 1
ATOM 874 N N . PHE A 1 110 ? -12.044 1.340 9.564 1.00 93.94 110 PHE A N 1
ATOM 875 C CA . PHE A 1 110 ? -12.949 1.928 8.573 1.00 93.94 110 PHE A CA 1
ATOM 876 C C . PHE A 1 110 ? -14.200 2.585 9.166 1.00 93.94 110 PHE A C 1
ATOM 878 O O . PHE A 1 110 ? -14.889 3.298 8.433 1.00 93.94 110 PHE A O 1
ATOM 885 N N . GLU A 1 111 ? -14.482 2.376 10.452 1.00 92.75 111 GLU A N 1
ATOM 886 C CA . GLU A 1 111 ? -15.578 3.034 11.173 1.00 92.75 111 GLU A CA 1
ATOM 887 C C . GLU A 1 111 ? -15.223 4.491 11.522 1.00 92.75 111 GLU A C 1
ATOM 889 O O . GLU A 1 111 ? -16.113 5.327 11.669 1.00 92.75 111 GLU A O 1
ATOM 894 N N . HIS A 1 112 ? -13.926 4.826 11.552 1.00 93.06 112 HIS A N 1
ATOM 895 C CA . HIS A 1 112 ? -13.422 6.153 11.900 1.00 93.06 112 HIS A CA 1
ATOM 896 C C . HIS A 1 112 ? -12.953 6.918 10.646 1.00 93.06 112 HIS A C 1
ATOM 898 O O . HIS A 1 112 ? -11.894 6.611 10.085 1.00 93.06 112 HIS A O 1
ATOM 904 N N . PRO A 1 113 ? -13.684 7.950 10.184 1.00 92.75 113 PRO A N 1
ATOM 905 C CA . PRO A 1 113 ? -13.374 8.641 8.929 1.00 92.75 113 PRO A CA 1
ATOM 906 C C . PRO A 1 113 ? -12.004 9.338 8.939 1.00 92.75 113 PRO A C 1
ATOM 908 O O . PRO A 1 113 ? -11.330 9.390 7.907 1.00 92.75 113 PRO A O 1
ATOM 911 N N . GLU A 1 114 ? -11.558 9.830 10.095 1.00 93.69 114 GLU A N 1
ATOM 912 C CA . GLU A 1 114 ? -10.245 10.465 10.243 1.00 93.69 114 GLU A CA 1
ATOM 913 C C . GLU A 1 114 ? -9.105 9.465 10.021 1.00 93.69 114 GLU A C 1
ATOM 915 O O . GLU A 1 114 ? -8.167 9.738 9.266 1.00 93.69 114 GLU A O 1
ATOM 920 N N . LEU A 1 115 ? -9.220 8.264 10.595 1.00 95.00 115 LEU A N 1
ATOM 921 C CA . LEU A 1 115 ? -8.245 7.188 10.408 1.00 95.00 115 LEU A CA 1
ATOM 922 C C . LEU A 1 115 ? -8.247 6.659 8.973 1.00 95.00 115 LEU A C 1
ATOM 924 O O . LEU A 1 115 ? -7.186 6.363 8.422 1.00 95.00 115 LEU A O 1
ATOM 928 N N . VAL A 1 116 ? -9.417 6.599 8.330 1.00 95.44 116 VAL A N 1
ATOM 929 C CA . VAL A 1 116 ? -9.521 6.257 6.903 1.00 95.44 116 VAL A CA 1
ATOM 930 C C . VAL A 1 116 ? -8.751 7.257 6.045 1.00 95.44 116 VAL A C 1
ATOM 932 O O . VAL A 1 116 ? -8.006 6.844 5.155 1.00 95.44 116 VAL A O 1
ATOM 935 N N . SER A 1 117 ? -8.884 8.556 6.320 1.00 95.50 117 SER A N 1
ATOM 936 C CA . SER A 1 117 ? -8.131 9.601 5.617 1.00 95.50 117 SER A CA 1
ATOM 937 C C . SER A 1 117 ? -6.619 9.442 5.823 1.00 95.50 117 SER A C 1
ATOM 939 O O . SER A 1 117 ? -5.842 9.453 4.862 1.00 95.50 117 SER A O 1
ATOM 941 N N . GLN A 1 118 ? -6.183 9.184 7.060 1.00 95.69 118 GLN A N 1
ATOM 942 C CA . GLN A 1 118 ? -4.772 8.918 7.362 1.00 95.69 118 GLN A CA 1
ATOM 943 C C . GLN A 1 118 ? -4.241 7.683 6.617 1.00 95.69 118 GLN A C 1
ATOM 945 O O . GLN A 1 118 ? -3.166 7.742 6.012 1.00 95.69 118 GLN A O 1
ATOM 950 N N . LEU A 1 119 ? -5.005 6.588 6.587 1.00 96.44 119 LEU A N 1
ATOM 951 C CA . LEU A 1 119 ? -4.657 5.386 5.831 1.00 96.44 119 LEU A CA 1
ATOM 952 C C . LEU A 1 119 ? -4.569 5.672 4.325 1.00 96.44 119 LEU A C 1
ATOM 954 O O . LEU A 1 119 ? -3.624 5.233 3.672 1.00 96.44 119 LEU A O 1
ATOM 958 N N . GLN A 1 120 ? -5.511 6.425 3.756 1.00 95.25 120 GLN A N 1
ATOM 959 C CA . GLN A 1 120 ? -5.482 6.798 2.336 1.00 95.25 120 GLN A CA 1
ATOM 960 C C . GLN A 1 120 ? -4.236 7.615 1.980 1.00 95.25 120 GLN A C 1
ATOM 962 O O . GLN A 1 120 ? -3.609 7.361 0.943 1.00 95.25 120 GLN A O 1
ATOM 967 N N . ASN A 1 121 ? -3.839 8.548 2.846 1.00 95.38 121 ASN A N 1
ATOM 968 C CA . ASN A 1 121 ? -2.605 9.314 2.684 1.00 95.38 121 ASN A CA 1
ATOM 969 C C . ASN A 1 121 ? -1.378 8.400 2.732 1.00 95.38 121 ASN A C 1
ATOM 971 O O . ASN A 1 121 ? -0.504 8.490 1.866 1.00 95.38 121 ASN A O 1
ATOM 975 N N . LEU A 1 122 ? -1.350 7.464 3.683 1.00 95.69 122 LEU A N 1
ATOM 976 C CA . LEU A 1 122 ? -0.279 6.481 3.816 1.00 95.69 122 LEU A CA 1
ATOM 977 C C . LEU A 1 122 ? -0.154 5.598 2.567 1.00 95.69 122 LEU A C 1
ATOM 979 O O . LEU A 1 122 ? 0.943 5.417 2.037 1.00 95.69 122 LEU A O 1
ATOM 983 N N . VAL A 1 123 ? -1.277 5.091 2.058 1.00 95.56 123 VAL A N 1
ATOM 984 C CA . VAL A 1 123 ? -1.333 4.276 0.837 1.00 95.56 123 VAL A CA 1
ATOM 985 C C . VAL A 1 123 ? -0.860 5.080 -0.371 1.00 95.56 123 VAL A C 1
ATOM 987 O O . VAL A 1 123 ? -0.059 4.589 -1.165 1.00 95.56 123 VAL A O 1
ATOM 990 N N . THR A 1 124 ? -1.306 6.328 -0.508 1.00 94.75 124 THR A N 1
ATOM 991 C CA . THR A 1 124 ? -0.921 7.206 -1.624 1.00 94.75 124 THR A CA 1
ATOM 992 C C . THR A 1 124 ? 0.575 7.509 -1.608 1.00 94.75 124 THR A C 1
ATOM 994 O O . THR A 1 124 ? 1.246 7.416 -2.645 1.00 94.75 124 THR A O 1
ATOM 997 N N . TYR A 1 125 ? 1.119 7.808 -0.428 1.00 94.56 125 TYR A N 1
ATOM 998 C CA . TYR A 1 125 ? 2.551 7.994 -0.231 1.00 94.56 125 TYR A CA 1
ATOM 999 C C . TYR A 1 125 ? 3.329 6.711 -0.555 1.00 94.56 125 TYR A C 1
ATOM 1001 O O . TYR A 1 125 ? 4.258 6.739 -1.363 1.00 94.56 125 TYR A O 1
ATOM 1009 N N . GLY A 1 126 ? 2.904 5.569 -0.008 1.00 94.06 126 GLY A N 1
ATOM 1010 C CA . GLY A 1 126 ? 3.527 4.268 -0.246 1.00 94.06 126 GLY A CA 1
ATOM 1011 C C . GLY A 1 126 ? 3.552 3.886 -1.728 1.00 94.06 126 GLY A C 1
ATOM 1012 O O . GLY A 1 126 ? 4.594 3.477 -2.242 1.00 94.06 126 GLY A O 1
ATOM 1013 N N . LEU A 1 127 ? 2.446 4.096 -2.448 1.00 93.31 127 LEU A N 1
ATOM 1014 C CA . LEU A 1 127 ? 2.364 3.870 -3.894 1.00 93.31 127 LEU A CA 1
ATOM 1015 C C . LEU A 1 127 ? 3.299 4.790 -4.680 1.00 93.31 127 LEU A C 1
ATOM 1017 O O . LEU A 1 127 ? 3.938 4.341 -5.633 1.00 93.31 127 LEU A O 1
ATOM 1021 N N . SER A 1 128 ? 3.389 6.062 -4.297 1.00 93.81 128 SER A N 1
ATOM 1022 C CA . SER A 1 128 ? 4.280 7.028 -4.947 1.00 93.81 128 SER A CA 1
ATOM 1023 C C . SER A 1 128 ? 5.746 6.637 -4.762 1.00 93.81 128 SER A C 1
ATOM 1025 O O . SER A 1 128 ? 6.495 6.562 -5.739 1.00 93.81 128 SER A O 1
ATOM 1027 N N . THR A 1 129 ? 6.133 6.282 -3.536 1.00 93.19 129 THR A N 1
ATOM 1028 C CA . THR A 1 129 ? 7.479 5.796 -3.205 1.00 93.19 129 THR A CA 1
ATOM 1029 C C . THR A 1 129 ? 7.805 4.499 -3.943 1.00 93.19 129 THR A C 1
ATOM 1031 O O . THR A 1 129 ? 8.874 4.381 -4.546 1.00 93.19 129 THR A O 1
ATOM 1034 N N . ALA A 1 130 ? 6.872 3.543 -3.975 1.00 92.12 130 ALA A N 1
ATOM 1035 C CA . ALA A 1 130 ? 7.033 2.287 -4.702 1.00 92.12 130 ALA A CA 1
ATOM 1036 C C . ALA A 1 130 ? 7.240 2.520 -6.207 1.00 92.12 130 ALA A C 1
ATOM 1038 O O . ALA A 1 130 ? 8.185 1.987 -6.788 1.00 92.12 130 ALA A O 1
ATOM 1039 N N . ARG A 1 131 ? 6.425 3.376 -6.838 1.00 92.44 131 ARG A N 1
ATOM 1040 C CA . ARG A 1 131 ? 6.601 3.755 -8.253 1.00 92.44 131 ARG A CA 1
ATOM 1041 C C . ARG A 1 131 ? 7.941 4.434 -8.504 1.00 92.44 131 ARG A C 1
ATOM 1043 O O . ARG A 1 131 ? 8.588 4.126 -9.502 1.00 92.44 131 ARG A O 1
ATOM 1050 N N . GLY A 1 132 ? 8.359 5.334 -7.614 1.00 93.44 132 GLY A N 1
ATOM 1051 C CA . GLY A 1 132 ? 9.666 5.985 -7.683 1.00 93.44 132 GLY A CA 1
ATOM 1052 C C . GLY A 1 132 ? 10.808 4.969 -7.648 1.00 93.44 132 GLY A C 1
ATOM 1053 O O . GLY A 1 132 ? 11.693 5.010 -8.504 1.00 93.44 132 GLY A O 1
ATOM 1054 N N . SER A 1 133 ? 10.737 4.004 -6.729 1.00 92.69 133 SER A N 1
ATOM 1055 C CA . SER A 1 133 ? 11.711 2.913 -6.624 1.00 92.69 133 SER A CA 1
ATOM 1056 C C . SER A 1 133 ? 11.733 2.045 -7.885 1.00 92.69 133 SER A C 1
ATOM 1058 O O . SER A 1 133 ? 12.797 1.864 -8.476 1.00 92.69 133 SER A O 1
ATOM 1060 N N . ILE A 1 134 ? 10.564 1.592 -8.361 1.00 93.31 134 ILE A N 1
ATOM 1061 C CA . ILE A 1 134 ? 10.438 0.816 -9.606 1.00 93.31 134 ILE A CA 1
ATOM 1062 C C . ILE A 1 134 ? 11.073 1.586 -10.770 1.00 93.31 134 ILE A C 1
ATOM 1064 O O . ILE A 1 134 ? 11.904 1.043 -11.495 1.00 93.31 134 ILE A O 1
ATOM 1068 N N . LYS A 1 135 ? 10.741 2.872 -10.919 1.00 93.69 135 LYS A N 1
ATOM 1069 C CA . LYS A 1 135 ? 11.293 3.744 -11.963 1.00 93.69 135 LYS A CA 1
ATOM 1070 C C . LYS A 1 135 ? 12.818 3.867 -11.874 1.00 93.69 135 LYS A C 1
ATOM 1072 O O . LYS A 1 135 ? 13.476 3.812 -12.913 1.00 93.69 135 LYS A O 1
ATOM 1077 N N . SER A 1 136 ? 13.379 4.022 -10.672 1.00 93.12 136 SER A N 1
ATOM 1078 C CA . SER A 1 136 ? 14.836 4.090 -10.477 1.00 93.12 136 SER A CA 1
ATOM 1079 C C . SER A 1 136 ? 15.512 2.803 -10.930 1.00 93.12 136 SER A C 1
ATOM 1081 O O . SER A 1 136 ? 16.400 2.852 -11.779 1.00 93.12 136 SER A O 1
ATOM 1083 N N . LYS A 1 137 ? 15.019 1.643 -10.477 1.00 92.62 137 LYS A N 1
ATOM 1084 C CA . LYS A 1 137 ? 15.590 0.340 -10.854 1.00 92.62 137 LYS A CA 1
ATOM 1085 C C . LYS A 1 137 ? 15.449 0.055 -12.346 1.00 92.62 137 LYS A C 1
ATOM 1087 O O . LYS A 1 137 ? 16.379 -0.455 -12.964 1.00 92.62 137 LYS A O 1
ATOM 1092 N N . LEU A 1 138 ? 14.331 0.447 -12.964 1.00 92.75 138 LEU A N 1
ATOM 1093 C CA . LEU A 1 138 ? 14.174 0.378 -14.419 1.00 92.75 138 LEU A CA 1
ATOM 1094 C C . LEU A 1 138 ? 15.238 1.219 -15.132 1.00 92.75 138 LEU A C 1
ATOM 1096 O O . LEU A 1 138 ? 15.890 0.719 -16.049 1.00 92.75 138 LEU A O 1
ATOM 1100 N N . LYS A 1 139 ? 15.470 2.460 -14.694 1.00 91.06 139 LYS A N 1
ATOM 1101 C CA . LYS A 1 139 ? 16.504 3.334 -15.267 1.00 91.06 139 LYS A CA 1
ATOM 1102 C C . LYS A 1 139 ? 17.910 2.755 -15.080 1.00 91.06 139 LYS A C 1
ATOM 1104 O O . LYS A 1 139 ? 18.699 2.761 -16.023 1.00 91.06 139 LYS A O 1
ATOM 1109 N N . GLU A 1 140 ? 18.211 2.238 -13.896 1.00 90.06 140 GLU A N 1
ATOM 1110 C CA . GLU A 1 140 ? 19.495 1.606 -13.571 1.00 90.06 140 GLU A CA 1
ATOM 1111 C C . GLU A 1 140 ? 19.740 0.353 -14.414 1.00 90.06 140 GLU A C 1
ATOM 1113 O O . GLU A 1 140 ? 20.834 0.191 -14.952 1.00 90.06 140 GLU A O 1
ATOM 1118 N N . SER A 1 141 ? 18.707 -0.467 -14.638 1.00 91.00 141 SER A N 1
ATOM 1119 C CA . SER A 1 141 ? 18.799 -1.674 -15.471 1.00 91.00 141 SER A CA 1
ATOM 1120 C C . SER A 1 141 ? 19.208 -1.374 -16.918 1.00 91.00 141 SER A C 1
ATOM 1122 O O . SER A 1 141 ? 19.770 -2.228 -17.604 1.00 91.00 141 SER A O 1
ATOM 1124 N N . LEU A 1 142 ? 18.909 -0.167 -17.414 1.00 88.38 142 LEU A N 1
ATOM 1125 C CA . LEU A 1 142 ? 19.267 0.309 -18.757 1.00 88.38 142 LEU A CA 1
ATOM 1126 C C . LEU A 1 142 ? 20.688 0.900 -18.817 1.00 88.38 142 LEU A C 1
ATOM 1128 O O . LEU A 1 142 ? 21.204 1.164 -19.905 1.00 88.38 142 LEU A O 1
ATOM 1132 N N . GLY A 1 143 ? 21.316 1.140 -17.664 1.00 78.44 143 GLY A N 1
ATOM 1133 C CA . GLY A 1 143 ? 22.610 1.799 -17.543 1.00 78.44 143 GLY A CA 1
ATOM 1134 C C . GLY A 1 143 ? 23.767 0.961 -18.093 1.00 78.44 143 GLY A C 1
ATOM 1135 O O . GLY A 1 143 ? 24.027 -0.152 -17.649 1.00 78.44 143 GLY A O 1
ATOM 1136 N N . ARG A 1 144 ? 24.531 1.542 -19.026 1.00 57.31 144 ARG A N 1
ATOM 1137 C CA . ARG A 1 144 ? 25.674 0.931 -19.735 1.00 57.31 144 ARG A CA 1
ATOM 1138 C C . ARG A 1 144 ? 26.949 0.771 -18.887 1.00 57.31 144 ARG A C 1
ATOM 1140 O O . ARG A 1 144 ? 28.044 1.050 -19.376 1.00 57.31 144 ARG A O 1
ATOM 1147 N N . LYS A 1 145 ? 26.885 0.350 -17.621 1.00 52.59 145 LYS A N 1
ATOM 1148 C CA . LYS A 1 145 ? 28.126 0.077 -16.867 1.00 52.59 145 LYS A CA 1
ATOM 1149 C C . LYS A 1 145 ? 28.616 -1.351 -17.153 1.00 52.59 145 LYS A C 1
ATOM 1151 O O . LYS A 1 145 ? 28.244 -2.316 -16.502 1.00 52.59 145 LYS A O 1
ATOM 1156 N N . ARG A 1 146 ? 29.476 -1.444 -18.176 1.00 52.81 146 ARG A N 1
ATOM 1157 C CA . ARG A 1 146 ? 30.373 -2.558 -18.559 1.00 52.81 146 ARG A CA 1
ATOM 1158 C C . ARG A 1 146 ? 29.776 -3.902 -19.030 1.00 52.81 146 ARG A C 1
ATOM 1160 O O . ARG A 1 146 ? 30.526 -4.628 -19.669 1.00 52.81 146 ARG A O 1
ATOM 1167 N N . ARG A 1 147 ? 28.499 -4.250 -18.795 1.00 54.19 147 ARG A N 1
ATOM 1168 C CA . ARG A 1 147 ? 27.942 -5.586 -19.166 1.00 54.19 147 ARG A CA 1
ATOM 1169 C C . ARG A 1 147 ? 26.641 -5.596 -19.988 1.00 54.19 147 ARG A C 1
ATOM 1171 O O . ARG A 1 147 ? 25.995 -6.630 -20.095 1.00 54.19 147 ARG A O 1
ATOM 1178 N N . GLY A 1 148 ? 26.253 -4.474 -20.590 1.00 65.56 148 GLY A N 1
ATOM 1179 C CA . GLY A 1 148 ? 24.984 -4.386 -21.321 1.00 65.56 148 GLY A CA 1
ATOM 1180 C C . GLY A 1 148 ? 23.759 -4.329 -20.398 1.00 65.56 148 GLY A C 1
ATOM 1181 O O . GLY A 1 148 ? 23.876 -4.099 -19.199 1.00 65.56 148 GLY A O 1
ATOM 1182 N N . SER A 1 149 ? 22.572 -4.458 -20.990 1.00 79.31 149 SER A N 1
ATOM 1183 C CA . SER A 1 149 ? 21.282 -4.390 -20.294 1.00 79.31 149 SER A CA 1
ATOM 1184 C C . SER A 1 149 ? 21.139 -5.530 -19.277 1.00 79.31 149 SER A C 1
ATOM 1186 O O . SER A 1 149 ? 21.272 -6.691 -19.660 1.00 79.31 149 SER A O 1
ATOM 1188 N N . GLN A 1 150 ? 20.763 -5.214 -18.031 1.00 88.12 150 GLN A N 1
ATOM 1189 C CA . GLN A 1 150 ? 20.483 -6.231 -17.0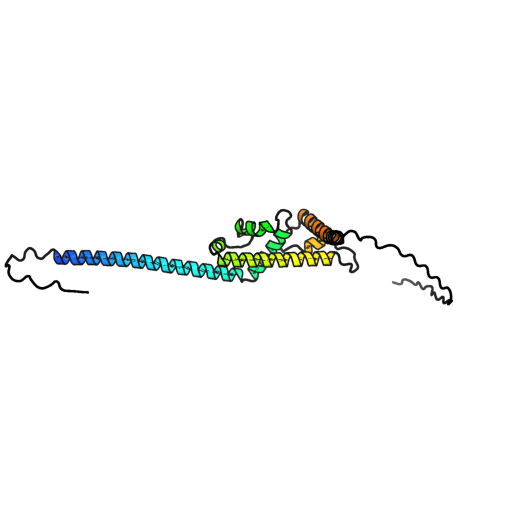08 1.00 88.12 150 GLN A CA 1
ATOM 1190 C C . GLN A 1 150 ? 19.388 -7.213 -17.488 1.00 88.12 150 GLN A C 1
ATOM 1192 O O . GLN A 1 150 ? 18.377 -6.758 -18.044 1.00 88.12 150 GLN A O 1
ATOM 1197 N N . PRO A 1 151 ? 19.536 -8.536 -17.288 1.00 91.94 151 PRO A N 1
ATOM 1198 C CA . PRO A 1 151 ? 18.482 -9.507 -17.573 1.00 91.94 151 PRO A CA 1
ATOM 1199 C C . PRO A 1 151 ? 17.191 -9.230 -16.787 1.00 91.94 151 PRO A C 1
ATOM 1201 O O . PRO A 1 151 ? 17.223 -8.796 -15.636 1.00 91.94 151 PRO A O 1
ATOM 1204 N N . ILE A 1 152 ? 16.028 -9.519 -17.387 1.00 93.38 152 ILE A N 1
ATOM 1205 C CA . ILE A 1 152 ? 14.718 -9.247 -16.762 1.00 93.38 152 ILE A CA 1
ATOM 1206 C C . ILE A 1 152 ? 14.524 -10.020 -15.455 1.00 93.38 152 ILE A C 1
ATOM 1208 O O . ILE A 1 152 ? 13.962 -9.467 -14.514 1.00 93.38 152 ILE A O 1
ATOM 1212 N N . HIS A 1 153 ? 14.994 -11.265 -15.370 1.00 92.38 153 HIS A N 1
ATOM 1213 C CA . HIS A 1 153 ? 14.834 -12.078 -14.163 1.00 92.38 153 HIS A CA 1
ATOM 1214 C C . HIS A 1 153 ? 15.596 -11.485 -12.965 1.00 92.38 153 HIS A C 1
ATOM 1216 O O . HIS A 1 153 ? 15.036 -11.404 -11.874 1.00 92.38 153 HIS A O 1
ATOM 1222 N N . GLU A 1 154 ? 16.820 -10.984 -13.171 1.00 92.19 154 GLU A N 1
ATOM 1223 C CA . GLU A 1 154 ? 17.591 -10.297 -12.127 1.00 92.19 154 GLU A CA 1
ATOM 1224 C C . GLU A 1 154 ? 16.911 -8.993 -11.707 1.00 92.19 154 GLU A C 1
ATOM 1226 O O . GLU A 1 154 ? 16.754 -8.725 -10.519 1.00 92.19 154 GLU A O 1
ATOM 1231 N N . LEU A 1 155 ? 16.442 -8.198 -12.674 1.00 93.38 155 LEU A N 1
ATOM 1232 C CA . LEU A 1 155 ? 15.698 -6.973 -12.390 1.00 93.38 155 LEU A CA 1
ATOM 1233 C C . LEU A 1 155 ? 14.430 -7.270 -11.572 1.00 93.38 155 LEU A C 1
ATOM 1235 O O . LEU A 1 155 ? 14.159 -6.576 -10.592 1.00 93.38 155 LEU A O 1
ATOM 1239 N N . CYS A 1 156 ? 13.686 -8.322 -11.918 1.00 93.00 156 CYS A N 1
ATOM 1240 C CA . CYS A 1 156 ? 12.526 -8.766 -11.144 1.00 93.00 156 CYS A CA 1
ATOM 1241 C C . CYS A 1 156 ? 12.912 -9.152 -9.717 1.00 93.00 156 CYS A C 1
ATOM 1243 O O . CYS A 1 156 ? 12.209 -8.762 -8.790 1.00 93.00 156 CYS A O 1
ATOM 1245 N N . ALA A 1 157 ? 14.035 -9.850 -9.526 1.00 92.31 157 ALA A N 1
ATOM 1246 C CA . ALA A 1 15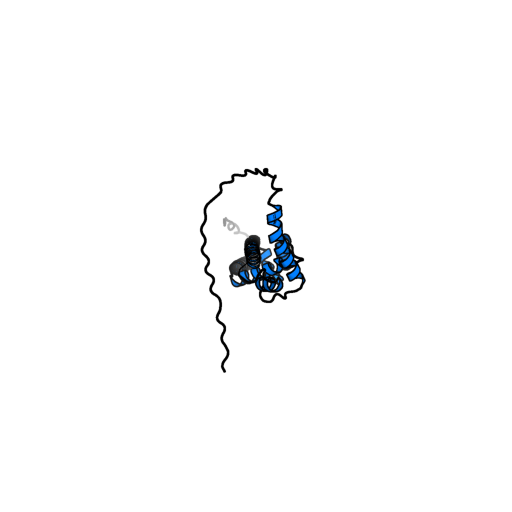7 ? 14.532 -10.188 -8.195 1.00 92.31 157 ALA A CA 1
ATOM 1247 C C . ALA A 1 157 ? 14.858 -8.935 -7.368 1.00 92.31 157 ALA A C 1
ATOM 1249 O O . ALA A 1 157 ? 14.536 -8.888 -6.185 1.00 92.31 157 ALA A O 1
ATOM 1250 N N . THR A 1 158 ? 15.403 -7.877 -7.983 1.00 92.69 158 THR A N 1
ATOM 1251 C CA . THR A 1 158 ? 15.616 -6.611 -7.261 1.00 92.69 158 THR A CA 1
ATOM 1252 C C . THR A 1 158 ? 14.309 -5.918 -6.876 1.00 92.69 158 THR A C 1
ATOM 1254 O O . THR A 1 158 ? 14.280 -5.178 -5.897 1.00 92.69 158 THR A O 1
ATOM 1257 N N . LEU A 1 159 ? 13.239 -6.096 -7.651 1.00 92.19 159 LEU A N 1
ATOM 1258 C CA . LEU A 1 159 ? 11.934 -5.477 -7.405 1.00 92.19 159 LEU A CA 1
ATOM 1259 C C . LEU A 1 159 ? 11.052 -6.304 -6.466 1.00 92.19 159 LEU A C 1
ATOM 1261 O O . LEU A 1 159 ? 10.076 -5.776 -5.936 1.00 92.19 159 LEU A O 1
ATOM 1265 N N . ALA A 1 160 ? 11.387 -7.578 -6.271 1.00 90.25 160 ALA A N 1
ATOM 1266 C CA . ALA A 1 160 ? 10.635 -8.476 -5.424 1.00 90.25 160 ALA A CA 1
ATOM 1267 C C . ALA A 1 160 ? 10.690 -8.043 -3.961 1.00 90.25 160 ALA A C 1
ATOM 1269 O O . ALA A 1 160 ? 11.721 -7.617 -3.439 1.00 90.25 160 ALA A O 1
ATOM 1270 N N . VAL A 1 161 ? 9.548 -8.181 -3.298 1.00 86.81 161 VAL A N 1
ATOM 1271 C CA . VAL A 1 161 ? 9.450 -8.023 -1.851 1.00 86.81 161 VAL A CA 1
ATOM 1272 C C . VAL A 1 161 ? 9.731 -9.356 -1.160 1.00 86.81 161 VAL A C 1
ATOM 1274 O O . VAL A 1 161 ? 9.493 -10.411 -1.759 1.00 86.81 161 VAL A O 1
ATOM 1277 N N . PRO A 1 162 ? 10.244 -9.343 0.083 1.00 82.94 162 PRO A N 1
ATOM 1278 C CA . PRO A 1 162 ? 10.486 -10.568 0.835 1.00 82.94 162 PRO A CA 1
ATOM 1279 C C . PRO A 1 162 ? 9.242 -11.464 0.867 1.00 82.94 162 PRO A C 1
ATOM 1281 O O . PRO A 1 162 ? 8.143 -10.994 1.154 1.00 82.94 162 PRO A O 1
ATOM 1284 N N . GLY A 1 163 ? 9.416 -12.748 0.546 1.00 83.62 163 GLY A N 1
ATOM 1285 C CA . GLY A 1 163 ? 8.325 -13.729 0.498 1.00 83.62 163 GLY A CA 1
ATOM 1286 C C . GLY A 1 163 ? 7.489 -13.731 -0.789 1.00 83.62 163 GLY A C 1
ATOM 1287 O O . GLY A 1 163 ? 6.589 -14.557 -0.910 1.00 83.62 163 GLY A O 1
ATOM 1288 N N . MET A 1 164 ? 7.770 -12.861 -1.768 1.00 85.38 164 MET A N 1
ATOM 1289 C CA . MET A 1 164 ? 7.064 -12.867 -3.053 1.00 85.38 164 MET A CA 1
ATOM 1290 C C . MET A 1 164 ? 7.622 -13.936 -3.997 1.00 85.38 164 MET A C 1
ATOM 1292 O O . MET A 1 164 ? 8.779 -13.875 -4.413 1.00 85.38 164 MET A O 1
ATOM 1296 N N . GLU A 1 165 ? 6.774 -14.879 -4.401 1.00 89.75 165 GLU A N 1
ATOM 1297 C CA . GLU A 1 165 ? 7.108 -15.853 -5.440 1.00 89.75 165 GLU A CA 1
ATOM 1298 C C . GLU A 1 165 ? 7.117 -15.178 -6.823 1.00 89.75 165 GLU A C 1
ATOM 1300 O O . GLU A 1 165 ? 6.110 -14.633 -7.285 1.00 89.75 165 GLU A O 1
ATOM 1305 N N . ILE A 1 166 ? 8.258 -15.207 -7.516 1.00 90.88 166 ILE A N 1
ATOM 1306 C CA . ILE A 1 166 ? 8.384 -14.584 -8.836 1.00 90.88 166 ILE A CA 1
ATOM 1307 C C . ILE A 1 166 ? 7.951 -15.571 -9.928 1.00 90.88 166 ILE A C 1
ATOM 1309 O O . ILE A 1 166 ? 8.663 -16.520 -10.232 1.00 90.88 166 ILE A O 1
ATOM 1313 N N . LYS A 1 167 ? 6.800 -15.307 -10.557 1.00 91.75 167 LYS A N 1
ATOM 1314 C CA . LYS A 1 167 ? 6.247 -16.074 -11.683 1.00 91.75 167 LYS A CA 1
ATOM 1315 C C . LYS A 1 167 ? 6.496 -15.378 -13.022 1.00 91.75 167 LYS A C 1
ATOM 1317 O O . LYS A 1 167 ? 6.844 -14.196 -13.074 1.00 91.75 167 LYS A O 1
ATOM 1322 N N . GLY A 1 168 ? 6.238 -16.091 -14.120 1.00 90.88 168 GLY A N 1
ATOM 1323 C CA . GLY A 1 168 ? 6.378 -15.555 -15.480 1.00 90.88 168 GLY A CA 1
ATOM 1324 C C . GLY A 1 168 ? 5.541 -14.294 -15.745 1.00 90.88 168 GLY A C 1
ATOM 1325 O O . GLY A 1 168 ? 5.978 -13.414 -16.483 1.00 90.88 168 GLY A O 1
ATOM 1326 N N . SER A 1 169 ? 4.388 -14.142 -15.083 1.00 89.62 169 SER A N 1
ATOM 1327 C CA . SER A 1 169 ? 3.566 -12.926 -15.156 1.00 89.62 169 SER A CA 1
ATOM 1328 C C . SER A 1 169 ? 4.294 -11.683 -14.634 1.00 89.62 169 SER A C 1
ATOM 1330 O O . SER A 1 169 ? 4.204 -10.617 -15.246 1.00 89.62 169 SER A O 1
ATOM 1332 N N . HIS A 1 170 ? 5.079 -11.815 -13.559 1.00 91.12 170 HIS A N 1
ATOM 1333 C CA . HIS A 1 170 ? 5.898 -10.724 -13.029 1.00 91.12 170 HIS A CA 1
ATOM 1334 C C . HIS A 1 170 ? 7.003 -10.339 -14.018 1.00 91.12 170 HIS A C 1
ATOM 1336 O O . HIS A 1 170 ? 7.223 -9.153 -14.266 1.00 91.12 170 HIS A O 1
ATOM 1342 N N . TRP A 1 171 ? 7.654 -11.327 -14.644 1.00 94.12 171 TRP A N 1
ATOM 1343 C CA . TRP A 1 171 ? 8.668 -11.073 -15.673 1.00 94.12 171 TRP A CA 1
ATOM 1344 C C . TRP A 1 171 ? 8.085 -10.336 -16.873 1.00 94.12 171 TRP A C 1
ATOM 1346 O O . TRP A 1 171 ? 8.653 -9.335 -17.308 1.00 94.12 171 TRP A O 1
ATOM 1356 N N . ALA A 1 172 ? 6.931 -10.786 -17.370 1.00 92.81 172 ALA A N 1
ATOM 1357 C CA . ALA A 1 172 ? 6.234 -10.139 -18.475 1.00 92.81 172 ALA A CA 1
ATOM 1358 C C . ALA A 1 172 ? 5.868 -8.687 -18.131 1.00 92.81 172 ALA A C 1
ATOM 1360 O O . ALA A 1 172 ? 6.123 -7.779 -18.924 1.00 92.81 172 ALA A O 1
ATOM 1361 N N . ARG A 1 173 ? 5.347 -8.445 -16.921 1.00 92.19 173 ARG A N 1
ATOM 1362 C CA . ARG A 1 173 ? 4.998 -7.102 -16.445 1.00 92.19 173 ARG A CA 1
ATOM 1363 C C . ARG A 1 173 ? 6.217 -6.183 -16.377 1.00 92.19 173 ARG A C 1
ATOM 1365 O O . ARG A 1 173 ? 6.155 -5.060 -16.872 1.00 92.19 173 ARG A O 1
ATOM 1372 N N . VAL A 1 174 ? 7.329 -6.646 -15.807 1.00 93.12 174 VAL A N 1
ATOM 1373 C CA . VAL A 1 174 ? 8.566 -5.854 -15.697 1.00 93.12 174 VAL A CA 1
ATOM 1374 C C . VAL A 1 174 ? 9.206 -5.614 -17.066 1.00 93.12 174 VAL A C 1
ATOM 1376 O O . VAL A 1 174 ? 9.640 -4.495 -17.340 1.00 93.12 174 VAL A O 1
ATOM 1379 N N . ALA A 1 175 ? 9.221 -6.615 -17.950 1.00 93.44 175 ALA A N 1
ATOM 1380 C CA . ALA A 1 175 ? 9.689 -6.460 -19.326 1.00 93.44 175 ALA A CA 1
ATOM 1381 C C . ALA A 1 175 ? 8.864 -5.412 -20.085 1.00 93.44 175 ALA A C 1
ATOM 1383 O O . ALA A 1 175 ? 9.436 -4.520 -20.711 1.00 93.44 175 ALA A O 1
ATOM 1384 N N . PHE A 1 176 ? 7.535 -5.467 -19.960 1.00 92.69 176 PHE A N 1
ATOM 1385 C CA . PHE A 1 176 ? 6.631 -4.475 -20.534 1.00 92.69 176 PHE A CA 1
ATOM 1386 C C . PHE A 1 176 ? 6.905 -3.070 -19.987 1.00 92.69 176 PHE A C 1
ATOM 1388 O O . PHE A 1 176 ? 7.104 -2.140 -20.764 1.00 92.69 176 PHE A O 1
ATOM 1395 N N . LEU A 1 177 ? 6.990 -2.908 -18.661 1.00 92.00 177 LEU A N 1
ATOM 1396 C CA . LEU A 1 177 ? 7.289 -1.611 -18.044 1.00 92.00 177 LEU A CA 1
ATOM 1397 C C . LEU A 1 177 ? 8.624 -1.043 -18.534 1.00 92.00 177 LEU A C 1
ATOM 1399 O O . LEU A 1 177 ? 8.726 0.154 -18.804 1.00 92.00 177 LEU A O 1
ATOM 1403 N N . ARG A 1 178 ? 9.638 -1.898 -18.682 1.00 92.56 178 ARG A N 1
ATOM 1404 C CA . ARG A 1 178 ? 10.945 -1.503 -19.204 1.00 92.56 178 ARG A CA 1
ATOM 1405 C C . ARG A 1 178 ? 10.876 -1.076 -20.667 1.00 92.56 178 ARG A C 1
ATOM 1407 O O . ARG A 1 178 ? 11.465 -0.055 -21.010 1.00 92.56 178 ARG A O 1
ATOM 1414 N N . LEU A 1 179 ? 10.146 -1.815 -21.502 1.00 91.81 179 LEU A N 1
ATOM 1415 C CA . LEU A 1 179 ? 9.908 -1.448 -22.897 1.00 91.81 179 LEU A CA 1
ATOM 1416 C C . LEU A 1 179 ? 9.206 -0.090 -22.987 1.00 91.81 179 LEU A C 1
ATOM 1418 O O . LEU A 1 179 ? 9.699 0.806 -23.668 1.00 91.81 179 LEU A O 1
ATOM 1422 N N . CYS A 1 180 ? 8.121 0.109 -22.230 1.00 91.38 180 CYS A N 1
ATOM 1423 C CA . CYS A 1 180 ? 7.437 1.399 -22.155 1.00 91.38 180 CYS A CA 1
ATOM 1424 C C . CYS A 1 180 ? 8.396 2.519 -21.745 1.00 91.38 180 CYS A C 1
ATOM 1426 O O . CYS A 1 180 ? 8.371 3.590 -22.339 1.00 91.38 180 CYS A O 1
ATOM 1428 N N . PHE A 1 181 ? 9.276 2.272 -20.774 1.00 88.81 181 PHE A N 1
ATOM 1429 C CA . PHE A 1 181 ? 10.244 3.267 -20.320 1.00 88.81 181 PHE A CA 1
ATOM 1430 C C . PHE A 1 181 ? 11.239 3.697 -21.414 1.00 88.81 181 PHE A C 1
ATOM 1432 O O . PHE A 1 181 ? 11.677 4.846 -21.416 1.00 88.81 181 PHE A O 1
ATOM 1439 N N . VAL A 1 182 ? 11.587 2.800 -22.344 1.00 88.44 182 VAL A N 1
ATOM 1440 C CA . VAL A 1 182 ? 12.499 3.078 -23.469 1.00 88.44 182 VAL A CA 1
ATOM 1441 C C . VAL A 1 182 ? 11.777 3.732 -24.649 1.00 88.44 182 VAL A C 1
ATOM 1443 O O . VAL A 1 182 ? 12.323 4.650 -25.261 1.00 88.44 182 VAL A O 1
ATOM 1446 N N . GLU A 1 183 ? 10.569 3.273 -24.978 1.00 89.50 183 GLU A N 1
ATOM 1447 C CA . GLU A 1 183 ? 9.848 3.716 -26.178 1.00 89.50 183 GLU A CA 1
ATOM 1448 C C . GLU A 1 183 ? 9.076 5.029 -25.970 1.00 89.50 183 GLU A C 1
ATOM 1450 O O . GLU A 1 183 ? 9.070 5.875 -26.863 1.00 89.50 183 GLU A O 1
ATOM 1455 N N . PHE A 1 184 ? 8.484 5.272 -24.791 1.00 87.25 184 PHE A N 1
ATOM 1456 C CA . PHE A 1 184 ? 7.687 6.489 -24.545 1.00 87.25 184 PHE A CA 1
ATOM 1457 C C . PHE A 1 184 ? 8.441 7.805 -24.800 1.00 87.25 184 PHE A C 1
ATOM 1459 O O . PHE A 1 184 ? 7.877 8.691 -25.444 1.00 87.25 184 PHE A O 1
ATOM 1466 N N . PRO A 1 185 ? 9.705 7.972 -24.357 1.00 85.56 185 PRO A N 1
ATOM 1467 C CA . PRO A 1 185 ? 10.456 9.195 -24.633 1.00 85.56 185 PRO A CA 1
ATOM 1468 C C . PRO A 1 185 ? 10.658 9.467 -26.129 1.00 85.56 185 PRO A C 1
ATOM 1470 O O . PRO A 1 185 ? 10.759 10.627 -26.528 1.00 85.56 185 PRO A O 1
ATOM 1473 N N . LYS A 1 186 ? 10.701 8.422 -26.968 1.00 86.31 186 LYS A N 1
ATOM 1474 C CA . LYS A 1 186 ? 10.831 8.573 -28.425 1.00 86.31 186 LYS A CA 1
ATOM 1475 C C . LYS A 1 186 ? 9.548 9.120 -29.046 1.00 86.31 186 LYS A C 1
ATOM 1477 O O . LYS A 1 186 ? 9.630 9.921 -29.961 1.00 86.31 186 LYS A O 1
ATOM 1482 N N . LEU A 1 187 ? 8.388 8.748 -28.503 1.00 81.06 187 LEU A N 1
ATOM 1483 C CA . LEU A 1 187 ? 7.080 9.243 -28.947 1.00 81.06 187 LEU A CA 1
ATOM 1484 C C . LEU A 1 187 ? 6.818 10.694 -28.519 1.00 81.06 187 LEU A C 1
ATOM 1486 O O . LEU A 1 187 ? 6.074 11.405 -29.183 1.00 81.06 187 LEU A O 1
ATOM 1490 N N . SER A 1 188 ? 7.422 11.143 -27.413 1.00 78.56 188 SER A N 1
ATOM 1491 C CA . SER A 1 188 ? 7.297 12.537 -26.954 1.00 78.56 188 SER A CA 1
ATOM 1492 C C . SER A 1 188 ? 8.125 13.537 -27.762 1.00 78.56 188 SER A C 1
ATOM 1494 O O . SER A 1 188 ? 7.888 14.741 -27.675 1.00 78.56 188 SER A O 1
ATOM 1496 N N . LYS A 1 189 ? 9.091 13.057 -28.551 1.00 75.25 189 LYS A N 1
ATOM 1497 C CA . LYS A 1 189 ? 9.761 13.874 -29.557 1.00 75.25 189 LYS A CA 1
ATOM 1498 C C . LYS A 1 189 ? 8.862 13.834 -30.788 1.00 75.25 189 LYS A C 1
ATOM 1500 O O . LYS A 1 189 ? 8.788 12.807 -31.453 1.00 75.25 189 LYS A O 1
ATOM 1505 N N . GLY A 1 190 ? 8.100 14.906 -31.017 1.00 68.12 190 GLY A N 1
ATOM 1506 C CA . GLY A 1 190 ? 7.278 15.045 -32.222 1.00 68.12 190 GLY A CA 1
ATOM 1507 C C . GLY A 1 190 ? 8.110 14.833 -33.494 1.00 68.12 190 GLY A C 1
ATOM 1508 O O . GLY A 1 190 ? 9.340 14.834 -33.407 1.00 68.12 190 GLY A O 1
ATOM 1509 N N . PRO A 1 191 ? 7.474 14.639 -34.666 1.00 63.97 191 PRO A N 1
ATOM 1510 C CA . PRO A 1 191 ? 8.205 14.516 -35.921 1.00 63.97 191 PRO A CA 1
ATOM 1511 C C . PRO A 1 191 ? 9.136 15.719 -36.025 1.00 63.97 191 PRO A C 1
ATOM 1513 O O . PRO A 1 191 ? 8.664 16.856 -36.040 1.00 63.97 191 PRO A O 1
ATOM 1516 N N . GLU A 1 192 ? 10.446 15.477 -35.996 1.00 61.28 192 GLU A N 1
ATOM 1517 C CA . GLU A 1 192 ? 11.421 16.530 -36.224 1.00 61.28 192 GLU A CA 1
ATOM 1518 C C . GLU A 1 192 ? 11.107 17.077 -37.614 1.00 61.28 192 GLU A C 1
ATOM 1520 O O . GLU A 1 192 ? 11.332 16.416 -38.627 1.00 61.28 192 GLU A O 1
ATOM 1525 N N . THR A 1 193 ? 10.461 18.243 -37.660 1.00 51.84 193 THR A N 1
ATOM 1526 C CA . THR A 1 193 ? 10.282 19.002 -38.888 1.00 51.84 193 THR A CA 1
ATOM 1527 C C . THR A 1 193 ? 11.681 19.225 -39.417 1.00 51.84 193 THR A C 1
ATOM 1529 O O . THR A 1 193 ? 12.446 19.974 -38.809 1.00 51.84 193 THR A O 1
ATOM 1532 N N . GLY A 1 194 ? 12.023 18.504 -40.485 1.00 56.97 194 GLY A N 1
ATOM 1533 C CA . GLY A 1 194 ? 13.312 18.587 -41.144 1.00 56.97 194 GLY A CA 1
ATOM 1534 C C . GLY A 1 194 ? 13.625 20.040 -41.465 1.00 56.97 194 GLY A C 1
ATOM 1535 O O . GLY A 1 194 ? 13.097 20.604 -42.419 1.00 56.97 194 GLY A O 1
ATOM 1536 N N . SER A 1 195 ? 14.476 20.649 -40.645 1.00 46.56 195 SER A N 1
ATOM 1537 C CA . SER A 1 195 ? 15.186 21.857 -41.019 1.00 46.56 195 SER A CA 1
ATOM 1538 C C . SER A 1 195 ? 16.335 21.404 -41.903 1.00 46.56 195 SER A C 1
ATOM 1540 O O . SER A 1 195 ? 17.322 20.868 -41.408 1.00 46.56 195 SER A O 1
ATOM 1542 N N . ALA A 1 196 ? 16.105 21.565 -43.204 1.00 49.78 196 ALA A N 1
ATOM 1543 C CA . ALA A 1 196 ? 17.041 21.583 -44.317 1.00 49.78 196 ALA A CA 1
ATOM 1544 C C . ALA A 1 196 ? 18.526 21.344 -43.984 1.00 49.78 196 ALA A C 1
ATOM 1546 O O . ALA A 1 196 ? 19.176 22.132 -43.293 1.00 49.78 196 ALA A O 1
ATOM 1547 N N . GLU A 1 197 ? 19.061 20.297 -44.615 1.00 47.72 197 GLU A N 1
ATOM 1548 C CA . GLU A 1 197 ? 20.398 20.296 -45.203 1.00 47.72 197 GLU A CA 1
ATOM 1549 C C . GLU A 1 197 ? 20.760 21.686 -45.740 1.00 47.72 197 GLU A C 1
ATOM 1551 O O . GLU A 1 197 ? 20.206 22.137 -46.738 1.00 47.72 197 GLU A O 1
ATOM 1556 N N . ASN A 1 198 ? 21.737 22.331 -45.109 1.00 46.19 198 ASN A N 1
ATOM 1557 C CA . ASN A 1 198 ? 22.609 23.261 -45.805 1.00 46.19 198 ASN A CA 1
ATOM 1558 C C . ASN A 1 198 ? 23.988 22.614 -45.878 1.00 46.19 198 ASN A C 1
ATOM 1560 O O . ASN A 1 198 ? 24.800 22.678 -44.955 1.00 46.19 198 ASN A O 1
ATOM 1564 N N . THR A 1 199 ? 24.210 21.957 -47.011 1.00 46.81 199 THR A N 1
ATOM 1565 C CA . THR A 1 199 ? 25.521 21.687 -47.580 1.00 46.81 199 THR A CA 1
ATOM 1566 C C . THR A 1 199 ? 26.232 23.022 -47.801 1.00 46.81 199 THR A C 1
ATOM 1568 O O . THR A 1 199 ? 25.840 23.795 -48.669 1.00 46.81 199 THR A O 1
ATOM 1571 N N . SER A 1 200 ? 27.297 23.275 -47.045 1.00 45.62 200 SER A N 1
ATOM 1572 C CA . SER A 1 200 ? 28.282 24.305 -47.378 1.00 45.62 200 SER A CA 1
ATOM 1573 C C . SER A 1 200 ? 29.668 23.697 -47.269 1.00 45.62 200 SER A C 1
ATOM 1575 O O . SER A 1 200 ? 30.288 23.653 -46.208 1.00 45.62 200 SER A O 1
ATOM 1577 N N . THR A 1 201 ? 30.115 23.187 -48.407 1.00 43.41 201 THR A N 1
ATOM 1578 C CA . THR A 1 201 ? 31.495 22.874 -48.749 1.00 43.41 201 THR A CA 1
ATOM 1579 C C . THR A 1 201 ? 32.381 24.093 -48.479 1.00 43.41 201 THR A C 1
ATOM 1581 O O . THR A 1 201 ? 32.148 25.161 -49.038 1.00 43.41 201 THR A O 1
ATOM 1584 N N . ALA A 1 202 ? 33.419 23.932 -47.664 1.00 41.47 202 ALA A N 1
ATOM 1585 C CA . ALA A 1 202 ? 34.576 24.821 -47.656 1.00 41.47 202 ALA A CA 1
ATOM 1586 C C . ALA A 1 202 ? 35.831 23.964 -47.473 1.00 41.47 202 ALA A C 1
ATOM 1588 O O . ALA A 1 202 ? 36.217 23.582 -46.371 1.00 41.47 202 ALA A O 1
ATOM 1589 N N . THR A 1 203 ? 36.411 23.620 -48.616 1.00 46.00 203 THR A N 1
ATOM 1590 C CA . THR A 1 203 ? 37.794 23.190 -48.800 1.00 46.00 203 THR A CA 1
ATOM 1591 C C . THR A 1 203 ? 38.755 24.203 -48.183 1.00 46.00 203 THR A C 1
ATOM 1593 O O . THR A 1 203 ? 38.623 25.391 -48.466 1.00 46.00 203 THR A O 1
ATOM 1596 N N . ASN A 1 204 ? 39.746 23.733 -47.427 1.00 47.00 204 ASN A N 1
ATOM 1597 C CA . ASN A 1 204 ? 41.094 24.295 -47.442 1.00 47.00 204 ASN A CA 1
ATOM 1598 C C . ASN A 1 204 ? 42.093 23.181 -47.119 1.00 47.00 204 ASN A C 1
ATOM 1600 O O . ASN A 1 204 ? 42.031 22.542 -46.070 1.00 47.00 204 ASN A O 1
ATOM 1604 N N . ASP A 1 205 ? 42.961 22.955 -48.096 1.00 42.19 205 ASP A N 1
ATOM 1605 C CA . ASP A 1 205 ? 44.074 22.024 -48.102 1.00 42.19 205 ASP A CA 1
ATOM 1606 C C . ASP A 1 205 ? 45.238 22.460 -47.198 1.00 42.19 205 ASP A C 1
ATOM 1608 O O . ASP A 1 205 ? 45.444 23.641 -46.927 1.00 42.19 205 ASP A O 1
ATOM 1612 N N . ALA A 1 206 ? 46.059 21.446 -46.902 1.00 41.31 206 ALA A N 1
ATOM 1613 C CA . ALA A 1 206 ? 47.505 21.478 -46.677 1.00 41.31 206 ALA A CA 1
ATOM 1614 C C . ALA A 1 206 ? 48.034 21.904 -45.290 1.00 41.31 206 ALA A C 1
ATOM 1616 O O . ALA A 1 206 ? 48.129 23.080 -44.961 1.00 41.31 206 ALA A O 1
ATOM 1617 N N . LEU A 1 207 ? 48.556 20.927 -44.533 1.00 42.22 207 LEU A N 1
ATOM 1618 C CA . LEU A 1 207 ? 50.003 20.635 -44.487 1.00 42.22 207 LEU A CA 1
ATOM 1619 C C . LEU A 1 207 ? 50.314 19.481 -43.508 1.00 42.22 207 LEU A C 1
ATOM 1621 O O . LEU A 1 207 ? 50.029 19.547 -42.318 1.00 42.22 207 LEU A O 1
ATOM 1625 N N . THR A 1 208 ? 50.892 18.420 -44.075 1.00 46.09 208 THR A N 1
ATOM 1626 C CA . THR A 1 208 ? 51.971 17.556 -43.553 1.00 46.09 208 THR A CA 1
ATOM 1627 C C . THR A 1 208 ? 52.292 17.587 -42.049 1.00 46.09 208 THR A C 1
ATOM 1629 O O . THR A 1 208 ? 52.791 18.592 -41.549 1.00 46.09 208 THR A O 1
ATOM 1632 N N . ASN A 1 209 ? 52.244 16.423 -41.389 1.00 46.31 209 ASN A N 1
ATOM 1633 C CA . ASN A 1 209 ? 53.491 15.805 -40.920 1.00 46.31 209 ASN A CA 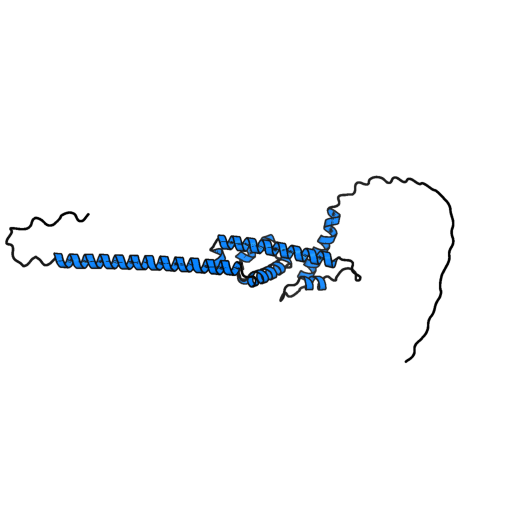1
ATOM 1634 C C . ASN A 1 209 ? 53.318 14.332 -40.527 1.00 46.31 209 ASN A C 1
ATOM 1636 O O . ASN A 1 209 ? 52.464 13.976 -39.715 1.00 46.31 209 ASN A O 1
ATOM 1640 N N . ASP A 1 210 ? 54.194 13.513 -41.103 1.00 43.88 210 ASP A N 1
ATOM 1641 C CA . ASP A 1 210 ? 54.554 12.172 -40.665 1.00 43.88 210 ASP A CA 1
ATOM 1642 C C . ASP A 1 210 ? 54.940 12.154 -39.181 1.00 43.88 210 ASP A C 1
ATOM 1644 O O . ASP A 1 210 ? 55.748 12.971 -38.739 1.00 43.88 210 ASP A O 1
ATOM 1648 N N . ASN A 1 211 ? 54.474 11.147 -38.436 1.00 47.72 211 ASN A N 1
ATOM 1649 C CA . ASN A 1 211 ? 55.426 10.343 -37.675 1.00 47.72 211 ASN A CA 1
ATOM 1650 C C . ASN A 1 211 ? 54.856 8.970 -37.309 1.00 47.72 211 ASN A C 1
ATOM 1652 O O . ASN A 1 211 ? 53.958 8.815 -36.479 1.00 47.72 211 ASN A O 1
ATOM 1656 N N . THR A 1 212 ? 55.441 7.964 -37.940 1.00 52.06 212 THR A N 1
ATOM 1657 C CA . THR A 1 212 ? 55.410 6.556 -37.568 1.00 52.06 212 THR A CA 1
ATOM 1658 C C . THR A 1 212 ? 56.046 6.344 -36.196 1.00 52.06 212 THR A C 1
ATOM 1660 O O . THR A 1 212 ? 57.153 6.819 -35.971 1.00 52.06 212 THR A O 1
ATOM 1663 N N . ASN A 1 213 ? 55.416 5.558 -35.319 1.00 45.84 213 ASN A N 1
ATOM 1664 C CA . ASN A 1 213 ? 56.153 4.656 -34.429 1.00 45.84 213 ASN A CA 1
ATOM 1665 C C . ASN A 1 213 ? 55.251 3.544 -33.882 1.00 45.84 213 ASN A C 1
ATOM 1667 O O . ASN A 1 213 ? 54.519 3.695 -32.906 1.00 45.84 213 ASN A O 1
ATOM 1671 N N . THR A 1 214 ? 55.353 2.399 -34.546 1.00 51.78 214 THR A N 1
ATOM 1672 C CA . THR A 1 214 ? 55.049 1.064 -34.028 1.00 51.78 214 THR A CA 1
ATOM 1673 C C . THR A 1 214 ? 56.083 0.697 -32.956 1.00 51.78 214 THR A C 1
ATOM 1675 O O . THR A 1 214 ? 57.258 1.027 -33.116 1.00 51.78 214 THR A O 1
ATOM 1678 N N . PRO A 1 215 ? 55.716 -0.103 -31.942 1.00 53.59 215 PRO A N 1
ATOM 1679 C CA . PRO A 1 215 ? 56.607 -1.204 -31.600 1.00 53.59 215 PRO A CA 1
ATOM 1680 C C . PRO A 1 215 ? 55.892 -2.552 -31.582 1.00 53.59 215 PRO A C 1
ATOM 1682 O O . PRO A 1 215 ? 54.844 -2.765 -30.973 1.00 53.59 215 PRO A O 1
ATOM 1685 N N . VAL A 1 216 ? 56.547 -3.462 -32.289 1.00 52.47 216 VAL A N 1
ATOM 1686 C CA . VAL A 1 216 ? 56.345 -4.901 -32.349 1.00 52.47 216 VAL A CA 1
ATOM 1687 C C . VAL A 1 216 ? 56.849 -5.544 -31.054 1.00 52.47 216 VAL A C 1
ATOM 1689 O O . VAL A 1 216 ? 57.989 -5.326 -30.669 1.00 52.47 216 VAL A O 1
ATOM 1692 N N . GLY A 1 217 ? 55.997 -6.385 -30.459 1.00 48.69 217 GLY A N 1
ATOM 1693 C CA . GLY A 1 217 ? 56.325 -7.707 -29.912 1.00 48.69 217 GLY A CA 1
ATOM 1694 C C . GLY A 1 217 ? 57.217 -7.822 -28.671 1.00 48.69 217 GLY A C 1
ATOM 1695 O O . GLY A 1 217 ? 58.388 -7.481 -28.705 1.00 48.69 217 GLY A O 1
ATOM 1696 N N . GLN A 1 218 ? 56.726 -8.549 -27.661 1.00 51.62 218 GLN A N 1
ATOM 1697 C CA . GLN A 1 218 ? 57.455 -9.725 -27.174 1.00 51.62 218 GLN A CA 1
ATOM 1698 C C . GLN A 1 218 ? 56.548 -10.718 -26.435 1.00 51.62 218 GLN A C 1
ATOM 1700 O O . GLN A 1 218 ? 55.612 -10.368 -25.724 1.00 51.62 218 GLN A O 1
ATOM 1705 N N . ARG A 1 219 ? 56.848 -11.988 -26.700 1.00 52.44 219 ARG A N 1
ATOM 1706 C CA . ARG A 1 219 ? 56.183 -13.236 -26.333 1.00 52.44 219 ARG A CA 1
ATOM 1707 C C . ARG A 1 219 ? 57.240 -14.045 -25.582 1.00 52.44 219 ARG A C 1
ATOM 1709 O O . ARG A 1 219 ? 58.286 -14.271 -26.176 1.00 52.44 219 ARG A O 1
ATOM 1716 N N . GLN A 1 220 ? 56.978 -14.504 -24.360 1.00 54.94 220 GLN A N 1
ATOM 1717 C CA . GLN A 1 220 ? 57.693 -15.614 -23.695 1.00 54.94 220 GLN A CA 1
ATOM 1718 C C . GLN A 1 220 ? 56.843 -16.076 -22.493 1.00 54.94 220 GLN A C 1
ATOM 1720 O O . GLN A 1 220 ? 56.393 -15.241 -21.720 1.00 54.94 220 GLN A O 1
ATOM 1725 N N . GLN A 1 221 ? 56.268 -17.285 -22.554 1.00 56.19 221 GLN A N 1
ATOM 1726 C CA . GLN A 1 221 ? 56.755 -18.563 -21.981 1.00 56.19 221 GLN A CA 1
ATOM 1727 C C . GLN A 1 221 ? 56.621 -18.603 -20.441 1.00 56.19 221 GLN A C 1
ATOM 1729 O O . GLN A 1 221 ? 57.178 -17.755 -19.765 1.00 56.19 221 GLN A O 1
ATOM 1734 N N . LEU A 1 222 ? 55.704 -19.393 -19.861 1.00 59.72 222 LEU A N 1
ATOM 1735 C CA . LEU A 1 222 ? 55.803 -20.837 -19.547 1.00 59.72 222 LEU A CA 1
ATOM 1736 C C . LEU A 1 222 ? 57.044 -21.184 -18.714 1.00 59.72 222 LEU A C 1
ATOM 1738 O O . LEU A 1 222 ? 58.135 -21.238 -19.269 1.00 59.72 222 LEU A O 1
ATOM 1742 N N . SER A 1 223 ? 56.846 -21.469 -17.424 1.00 60.16 223 SER A N 1
ATOM 1743 C CA . SER A 1 223 ? 57.588 -22.455 -16.619 1.00 60.16 223 SER A CA 1
ATOM 1744 C C . SER A 1 223 ? 56.839 -22.684 -15.298 1.00 60.16 223 SER A C 1
ATOM 1746 O O . SER A 1 223 ? 56.594 -21.720 -14.581 1.00 60.16 223 SER A O 1
ATOM 1748 N N . GLU A 1 224 ? 56.477 -23.955 -15.094 1.00 60.69 224 GLU A N 1
ATOM 1749 C CA . GLU A 1 224 ? 56.265 -24.725 -13.845 1.00 60.69 224 GLU A CA 1
ATOM 1750 C C . GLU A 1 224 ? 55.307 -24.221 -12.751 1.00 60.69 224 GLU A C 1
ATOM 1752 O O . GLU A 1 224 ? 55.593 -23.223 -12.057 1.00 60.69 224 GLU A O 1
#

Secondary structure (DSSP, 8-state):
---------------TTS--SHHHHHHHHHHHHHHHHHHHHHHHHHHHHHHHHHHHHHHHHHHHHH-HHHHHHHHHHHHHHHH-SS--GGGHHHHHHH-GGGGT--GGGGG-HHHHHHHHHHHHHHHHHHHHHHHHHHHHHT--SSS-SPPHHHHHHHHPPTT----HHHHHHHHHHHHHHHHHHHHHS-----------------------------------

Organism: NCBI:txid181124

Foldseek 3Di:
DPDDDDDDDDDDPDDPPPPPPPVVVVVVVVVVVVVVVVVVVVVVVVVVVVVVVVVVVQVVLVVLLVDPVLLVLLLQVLLVLLLAPPRDPVCVLVCCQVCVVSSVHDNVLVVDVVSNVSVVVSSVVSNVVLVVVLLVLLVVQCDPPPPHGHDLVVSLVVSHGPPDDDDPSSSVSSVVVSVCVVVVVVVVPPPPPDPDDDDDDDDDDDDDDDDDDDDDDDDDDDDD

pLDDT: mean 78.42, std 18.28, range [41.25, 96.44]

Radius of gyration: 42.54 Å; chains: 1; bounding box: 121×51×116 Å

Sequence (224 aa):
MKVCIEEACDQAGLGEEERLPAQKFSKLHQRQCDTLLFIKLQSIKKQLQNGQQEQDSESRYATLLLDSGFKSQLQAKLVGCLLSPDITHYRIQSLIRQEPEIFNVPVQLFEHPELVSQLQNLVTYGLSTARGSIKSKLKESLGRKRRGSQPIHELCATLAVPGMEIKGSHWARVAFLRLCFVEFPKLSKGPETGSAENTSTATNDALTNDNTNTPVGQRQQLSE